Protein AF-A0A6H9YFM6-F1 (afdb_monomer)

Foldseek 3Di:
DVVLVVDDCSVVLVVLCVVLLVVLVVCVPDPPDDRQWFAQCVQCVRRNPCRNVSQVSCVVVVQWPQDPVRTIGGPPRVVPDQDPVSVVVVVVVVVVVCCVVPVCPPPPPPPDDDDDDDDDDDDDDDDDDDDDDDDDDDDDDDDDDDDDDDDDDDDDDDDPDDDDDDDDDDDDDDDDDDDDDDDDDDDDDDDDDDDDDDDDDPPVPPCDPVNVVVVVVVVVVLLVVLLVVLCVLPVVADSVQLVVLCPDPLNVVDDPQLSSQLQVVLSNDPPRPGSVCSSDPDCSSVVSVVVPPDPPPCPQADPPDPDPVQGQDLDPVRHGDHRCVSPPPPPPPD

Mean predicted aligned error: 19.97 Å

Sequence (334 aa):
MLALLDEEGGAVAIGLWTVCFTWAHRNTRKKGRTPGLLPKGLPRRMIGGEGQAAAELLVRVGLWEVAEDGGWQFHDFTDYLPSDKTRAARAEAGRKGAEARWGKKPPRGTDGNEPSQSQSASQPASQPGSHPSGHAGSHRGDGNEPSASHEDAGKPEAHDGSHAHGHWGPTPAPSPSPTPPSSPSPPPRSSSPQGAPAEAGGEGRQESSEGLARRHEAAQVIQMGLVAEIQNLRPEWSAASIRRALEHPDVTERPADLVRIAFVLVASDPETQHPGRLAADGPWWHLAARRQRPSPARPEWCGACESDSHRMVEVADGRVRRCPVCHPLEVRTA

Organism: NCBI:txid359158

Solvent-accessible surface area (backbone atoms only — not comparable to full-atom values): 22095 Å² total; per-residue (Å²): 115,74,75,40,67,80,40,93,60,20,67,58,26,51,53,51,50,55,56,50,49,58,51,25,66,66,47,43,76,42,90,96,46,67,67,33,56,39,62,61,67,47,43,37,72,76,67,37,89,58,17,56,62,28,49,53,49,34,33,74,74,60,52,28,40,81,33,96,88,64,23,36,25,45,54,70,43,70,78,75,47,79,48,73,68,56,48,51,52,52,50,49,52,50,50,53,57,45,43,71,71,64,61,73,63,74,74,92,78,75,91,76,78,79,84,81,75,84,77,86,74,91,79,81,90,85,88,87,84,80,86,80,81,88,84,89,81,85,93,82,91,80,89,82,84,83,91,73,90,78,87,85,78,94,72,88,81,80,85,84,84,84,88,80,89,80,83,86,76,91,80,82,86,85,80,87,81,86,83,82,83,85,82,83,84,83,81,87,83,83,88,78,85,88,83,86,82,87,88,76,84,79,78,75,74,74,75,47,72,67,57,56,51,52,53,52,52,51,51,50,55,53,51,54,52,48,50,55,56,50,31,72,68,33,76,89,53,52,69,65,52,46,48,55,30,56,69,31,66,80,36,60,81,44,59,69,70,44,48,53,46,20,47,53,48,47,54,69,36,85,85,54,88,55,59,59,59,66,58,52,98,52,70,41,56,61,51,16,51,62,68,65,47,71,73,70,75,73,61,80,53,89,86,82,67,93,56,85,88,56,48,59,40,69,41,98,84,75,46,74,36,73,40,56,84,91,49,61,74,79,75,76,78,126

pLDDT: mean 76.88, std 21.09, range [37.56, 98.25]

Structure (mmCIF, N/CA/C/O backbone):
data_AF-A0A6H9YFM6-F1
#
_entry.id   AF-A0A6H9YFM6-F1
#
loop_
_atom_site.group_PDB
_atom_site.id
_atom_site.type_symbol
_atom_site.label_atom_id
_atom_site.label_alt_id
_atom_site.label_comp_id
_atom_site.label_asym_id
_atom_site.label_entity_id
_atom_site.label_seq_id
_atom_site.pdbx_PDB_ins_code
_atom_site.Cartn_x
_atom_site.Cartn_y
_atom_site.Cartn_z
_atom_site.occupancy
_atom_site.B_iso_or_equiv
_atom_site.auth_seq_id
_atom_site.auth_comp_id
_atom_site.auth_asym_id
_atom_site.auth_atom_id
_atom_site.pdbx_PDB_model_num
ATOM 1 N N . MET A 1 1 ? -17.679 -8.389 11.218 1.00 71.44 1 MET A N 1
ATOM 2 C CA . MET A 1 1 ? -16.973 -8.209 9.925 1.00 71.44 1 MET A CA 1
ATOM 3 C C . MET A 1 1 ? -17.591 -9.035 8.801 1.00 71.44 1 MET A C 1
ATOM 5 O O . MET A 1 1 ? -17.795 -8.466 7.746 1.00 71.44 1 MET A O 1
ATOM 9 N N . LEU A 1 2 ? -17.933 -10.318 9.000 1.00 82.19 2 LEU A N 1
ATOM 10 C CA . LEU A 1 2 ? -18.580 -11.125 7.946 1.00 82.19 2 LEU A CA 1
ATOM 11 C C . LEU A 1 2 ? -19.926 -10.547 7.480 1.00 82.19 2 LEU A C 1
ATOM 13 O O . LEU A 1 2 ? -20.114 -10.406 6.284 1.00 82.19 2 LEU A O 1
ATOM 17 N N . ALA A 1 3 ? -20.761 -10.065 8.407 1.00 86.56 3 ALA A N 1
ATOM 18 C CA . ALA A 1 3 ? -22.020 -9.384 8.078 1.00 86.56 3 ALA A CA 1
ATOM 19 C C . ALA A 1 3 ? -21.857 -8.142 7.177 1.00 86.56 3 ALA A C 1
ATOM 21 O O . ALA A 1 3 ? -22.811 -7.710 6.552 1.00 86.56 3 ALA A O 1
ATOM 22 N N . LEU A 1 4 ? -20.653 -7.557 7.098 1.00 92.00 4 LEU A N 1
ATOM 23 C CA . LEU A 1 4 ? -20.397 -6.408 6.231 1.00 92.00 4 LEU A CA 1
ATOM 24 C C . LEU A 1 4 ? -20.284 -6.819 4.758 1.00 92.00 4 LEU A C 1
ATOM 26 O O . LEU A 1 4 ? -20.509 -5.984 3.899 1.00 92.00 4 LEU A O 1
ATOM 30 N N . LEU A 1 5 ? -19.918 -8.071 4.454 1.00 92.38 5 LEU A N 1
ATOM 31 C CA . LEU A 1 5 ? -19.797 -8.553 3.072 1.00 92.38 5 LEU A CA 1
ATOM 32 C C . LEU A 1 5 ? -21.155 -8.770 2.398 1.00 92.38 5 LEU A C 1
ATOM 34 O O . LEU A 1 5 ? -21.220 -8.720 1.174 1.00 92.38 5 LEU A O 1
ATOM 38 N N . ASP A 1 6 ? -22.205 -8.977 3.192 1.00 94.69 6 ASP A N 1
ATOM 39 C CA . ASP A 1 6 ? -23.569 -9.205 2.706 1.00 94.69 6 ASP A CA 1
ATOM 40 C C . ASP A 1 6 ? -24.318 -7.890 2.411 1.00 94.69 6 ASP A C 1
ATOM 42 O O . ASP A 1 6 ? -25.379 -7.898 1.791 1.00 94.69 6 ASP A O 1
ATOM 46 N N . GLU A 1 7 ? -23.766 -6.750 2.836 1.00 94.88 7 GLU A N 1
ATOM 47 C CA . GLU A 1 7 ? -24.349 -5.421 2.645 1.00 94.88 7 GLU A CA 1
ATOM 48 C C . GLU A 1 7 ? -23.939 -4.811 1.295 1.00 94.88 7 GLU A C 1
ATOM 50 O O . GLU A 1 7 ? -22.792 -4.927 0.844 1.00 94.88 7 GLU A O 1
ATOM 55 N N . GLU A 1 8 ? -24.856 -4.076 0.665 1.00 94.69 8 GLU A N 1
ATOM 56 C CA . GLU A 1 8 ? -24.549 -3.298 -0.536 1.00 94.69 8 GLU A CA 1
ATOM 57 C C . GLU A 1 8 ? -23.481 -2.236 -0.212 1.00 94.69 8 GLU A C 1
ATOM 59 O O . GLU A 1 8 ? -23.629 -1.425 0.703 1.00 94.69 8 GLU A O 1
ATOM 64 N N . GLY A 1 9 ? -22.355 -2.264 -0.933 1.00 95.62 9 GLY A N 1
ATOM 65 C CA . GLY A 1 9 ? -21.192 -1.416 -0.633 1.00 95.62 9 GLY A CA 1
ATOM 66 C C . GLY A 1 9 ? -20.254 -1.966 0.454 1.00 95.62 9 GLY A C 1
ATOM 67 O O . GLY A 1 9 ? -19.270 -1.312 0.808 1.00 95.62 9 GLY A O 1
ATOM 68 N N . GLY A 1 10 ? -20.484 -3.187 0.940 1.00 96.81 10 GLY A N 1
ATOM 69 C CA . GLY A 1 10 ? -19.668 -3.859 1.951 1.00 96.81 10 GLY A CA 1
ATOM 70 C C . GLY A 1 10 ? -18.172 -3.915 1.642 1.00 96.81 10 GLY A C 1
ATOM 71 O O . GLY A 1 10 ? -17.335 -3.564 2.476 1.00 96.81 10 GLY A O 1
ATOM 72 N N . ALA A 1 11 ? -17.815 -4.280 0.408 1.00 96.31 11 ALA A N 1
ATOM 73 C CA . ALA A 1 11 ? -16.421 -4.324 -0.038 1.00 96.31 11 ALA A CA 1
ATOM 74 C C . ALA A 1 11 ? -15.738 -2.943 0.025 1.00 96.31 11 ALA A C 1
ATOM 76 O O . ALA A 1 11 ? -14.581 -2.834 0.441 1.00 96.31 11 ALA A O 1
ATOM 77 N N . VAL A 1 12 ? -16.469 -1.882 -0.329 1.00 97.19 12 VAL A N 1
ATOM 78 C CA . VAL A 1 12 ? -15.990 -0.494 -0.259 1.00 97.19 12 VAL A CA 1
ATOM 79 C C . VAL A 1 12 ? -15.799 -0.071 1.199 1.00 97.19 12 VAL A C 1
ATOM 81 O O . VAL A 1 12 ? -14.765 0.505 1.541 1.00 97.19 12 VAL A O 1
ATOM 84 N N . ALA A 1 13 ? -16.739 -0.421 2.081 1.00 97.88 13 ALA A N 1
ATOM 85 C CA . ALA A 1 13 ? -16.639 -0.167 3.517 1.00 97.88 13 ALA A CA 1
ATOM 86 C C . ALA A 1 13 ? -15.456 -0.899 4.170 1.00 97.88 13 ALA A C 1
ATOM 88 O O . ALA A 1 13 ? -14.746 -0.301 4.977 1.00 97.88 13 ALA A O 1
ATOM 89 N N . ILE A 1 14 ? -15.173 -2.147 3.781 1.00 97.81 14 ILE A N 1
ATOM 90 C CA . ILE A 1 14 ? -13.972 -2.874 4.229 1.00 97.81 14 ILE A CA 1
ATOM 91 C C . ILE A 1 14 ? -12.707 -2.147 3.771 1.00 97.81 14 ILE A C 1
ATOM 93 O O . ILE A 1 14 ? -11.814 -1.902 4.583 1.00 97.81 14 ILE A O 1
ATOM 97 N N . GLY A 1 15 ? -12.645 -1.752 2.495 1.00 97.06 15 GLY A N 1
ATOM 98 C CA . GLY A 1 15 ? -11.523 -0.984 1.957 1.00 97.06 15 GLY A CA 1
ATOM 99 C C . GLY A 1 15 ? -11.289 0.312 2.736 1.00 97.06 15 GLY A C 1
ATOM 100 O O . GLY A 1 15 ? -10.165 0.577 3.171 1.00 97.06 15 GLY A O 1
ATOM 101 N N . LEU A 1 16 ? -12.359 1.076 2.987 1.00 98.12 16 LEU A N 1
ATOM 102 C CA . LEU A 1 16 ? -12.333 2.288 3.805 1.00 98.12 16 LEU A CA 1
ATOM 103 C C . LEU A 1 16 ? -11.833 2.005 5.226 1.00 98.12 16 LEU A C 1
ATOM 105 O O . LEU A 1 16 ? -10.952 2.715 5.719 1.00 98.12 16 LEU A O 1
ATOM 109 N N . TRP A 1 17 ? -12.372 0.973 5.878 1.00 97.88 17 TRP A N 1
ATOM 110 C CA . TRP A 1 17 ? -11.983 0.579 7.229 1.00 97.88 17 TRP A CA 1
ATOM 111 C C . TRP A 1 17 ? -10.480 0.300 7.294 1.00 97.88 17 TRP A C 1
ATOM 113 O O . TRP A 1 17 ? -9.788 0.874 8.135 1.00 97.88 17 TRP A O 1
ATOM 123 N N . THR A 1 18 ? -9.940 -0.487 6.357 1.00 97.38 18 THR A N 1
ATOM 124 C CA . THR A 1 18 ? -8.512 -0.836 6.318 1.00 97.38 18 THR A CA 1
ATOM 125 C C . THR A 1 18 ? -7.627 0.400 6.156 1.00 97.38 18 THR A C 1
ATOM 127 O O . THR A 1 18 ? -6.676 0.594 6.922 1.00 97.38 18 THR A O 1
ATOM 130 N N . VAL A 1 19 ? -7.932 1.279 5.196 1.00 97.56 19 VAL A N 1
ATOM 131 C CA . VAL A 1 19 ? -7.094 2.466 4.953 1.00 97.56 19 VAL A CA 1
ATOM 132 C C . VAL A 1 19 ? -7.197 3.484 6.092 1.00 97.56 19 VAL A C 1
ATOM 134 O O . VAL A 1 19 ? -6.181 4.043 6.510 1.00 97.56 19 VAL A O 1
ATOM 137 N N . CYS A 1 20 ? -8.379 3.680 6.677 1.00 97.38 20 CYS A N 1
ATOM 138 C CA . CYS A 1 20 ? -8.550 4.560 7.833 1.00 97.38 20 CYS A CA 1
ATOM 139 C C . CYS A 1 20 ? -7.923 3.982 9.106 1.00 97.38 20 CYS A C 1
ATOM 141 O O . CYS A 1 20 ? -7.393 4.748 9.908 1.00 97.38 20 CYS A O 1
ATOM 143 N N . PHE A 1 21 ? -7.896 2.657 9.274 1.00 96.31 21 PHE A N 1
ATOM 144 C CA . PHE A 1 21 ? -7.258 2.009 10.422 1.00 96.31 21 PHE A CA 1
ATOM 145 C C . PHE A 1 21 ? -5.746 2.251 10.413 1.00 96.31 21 PHE A C 1
ATOM 147 O O . PHE A 1 21 ? -5.164 2.673 11.416 1.00 96.31 21 PHE A O 1
ATOM 154 N N . THR A 1 22 ? -5.102 2.091 9.250 1.00 95.12 22 THR A N 1
ATOM 155 C CA . THR A 1 22 ? -3.672 2.416 9.099 1.00 95.12 22 THR A CA 1
ATOM 156 C C . THR A 1 22 ? -3.389 3.901 9.347 1.00 95.12 22 THR A C 1
ATOM 158 O O . THR A 1 22 ? -2.402 4.246 10.008 1.00 95.12 22 THR A O 1
ATOM 161 N N . TRP A 1 23 ? -4.276 4.793 8.887 1.00 95.56 23 TRP A N 1
ATOM 162 C CA . TRP A 1 23 ? -4.181 6.225 9.166 1.00 95.56 23 TRP A CA 1
ATOM 163 C C . TRP A 1 23 ? -4.309 6.520 10.665 1.00 95.56 23 TRP A C 1
ATOM 165 O O . TRP A 1 23 ? -3.474 7.250 11.210 1.00 95.56 23 TRP A O 1
ATOM 175 N N . ALA A 1 24 ? -5.300 5.937 11.345 1.00 95.12 24 ALA A N 1
ATOM 176 C CA . ALA A 1 24 ? -5.526 6.111 12.776 1.00 95.12 24 ALA A CA 1
ATOM 177 C C . ALA A 1 24 ? -4.301 5.648 13.565 1.00 95.12 24 ALA A C 1
ATOM 179 O O . ALA A 1 24 ? -3.730 6.431 14.322 1.00 95.12 24 ALA A O 1
ATOM 180 N N . HIS A 1 25 ? -3.806 4.437 13.298 1.00 92.69 25 HIS A N 1
ATOM 181 C CA . HIS A 1 25 ? -2.631 3.876 13.964 1.00 92.69 25 HIS A CA 1
ATOM 182 C C . HIS A 1 25 ? -1.360 4.724 13.764 1.00 92.69 25 HIS A C 1
ATOM 184 O O . HIS A 1 25 ? -0.522 4.840 14.660 1.00 92.69 25 HIS A O 1
ATOM 190 N N . ARG A 1 26 ? -1.203 5.375 12.604 1.00 91.50 26 ARG A N 1
ATOM 191 C CA . ARG A 1 26 ? -0.102 6.325 12.376 1.00 91.50 26 ARG A CA 1
ATOM 192 C C . ARG A 1 26 ? -0.267 7.614 13.188 1.00 91.50 26 ARG A C 1
ATOM 194 O O . ARG A 1 26 ? 0.734 8.200 13.604 1.00 91.50 26 ARG A O 1
ATOM 201 N N . ASN A 1 27 ? -1.497 8.082 13.389 1.00 91.44 27 AS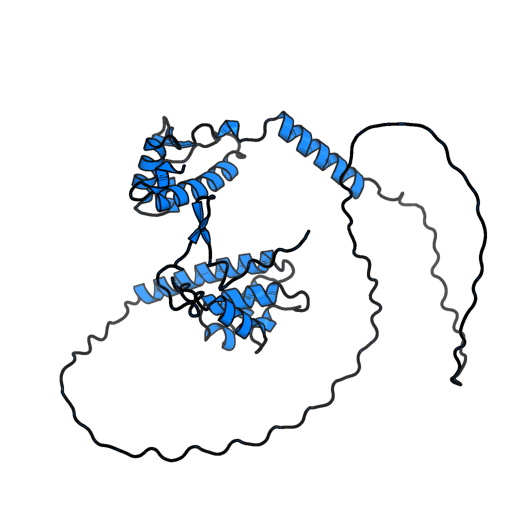N A N 1
ATOM 202 C CA . ASN A 1 27 ? -1.779 9.352 14.060 1.00 91.44 27 ASN A CA 1
ATOM 203 C C . ASN A 1 27 ? -1.950 9.231 15.579 1.00 91.44 27 ASN A C 1
ATOM 205 O O . ASN A 1 27 ? -1.725 10.226 16.264 1.00 91.44 27 ASN A O 1
ATOM 209 N N . THR A 1 28 ? -2.223 8.041 16.121 1.00 87.00 28 THR A N 1
ATOM 210 C CA . THR A 1 28 ? -2.322 7.798 17.575 1.00 87.00 28 THR A CA 1
ATOM 211 C C . THR A 1 28 ? -1.021 8.069 18.328 1.00 87.00 28 THR A C 1
ATOM 213 O O . THR A 1 28 ? -1.032 8.314 19.528 1.00 87.00 28 THR A O 1
ATOM 216 N N . ARG A 1 29 ? 0.119 8.077 17.627 1.00 81.00 29 ARG A N 1
ATOM 217 C CA . ARG A 1 29 ? 1.431 8.419 18.200 1.00 81.00 29 ARG A CA 1
ATOM 218 C C . ARG A 1 29 ? 1.668 9.925 18.341 1.00 81.00 29 ARG A C 1
ATOM 220 O O . ARG A 1 29 ? 2.662 10.323 18.943 1.00 81.00 29 ARG A O 1
ATOM 227 N N . LYS A 1 30 ? 0.817 10.774 17.756 1.00 86.94 30 LYS A N 1
ATOM 228 C CA . LYS A 1 30 ? 0.983 12.233 17.810 1.00 86.94 30 LYS A CA 1
ATOM 229 C C . LYS A 1 30 ? 0.404 12.777 19.114 1.00 86.94 30 LYS A C 1
ATOM 231 O O . LYS A 1 30 ? -0.722 12.457 19.480 1.00 86.94 30 LYS A O 1
ATOM 236 N N . LYS A 1 31 ? 1.167 13.639 19.794 1.00 86.12 31 LYS A N 1
ATOM 237 C CA . LYS A 1 31 ? 0.741 14.287 21.043 1.00 86.12 31 LYS A CA 1
ATOM 238 C C . LYS A 1 31 ? -0.561 15.072 20.822 1.00 86.12 31 LYS A C 1
ATOM 240 O O . LYS A 1 31 ? -0.661 15.825 19.856 1.00 86.12 31 LYS A O 1
ATOM 245 N N . GLY A 1 32 ? -1.533 14.895 21.720 1.00 86.81 32 GLY A N 1
ATOM 246 C CA . GLY A 1 32 ? -2.810 15.621 21.699 1.00 86.81 32 GLY A CA 1
ATOM 247 C C . GLY A 1 32 ? -3.849 15.099 20.700 1.00 86.81 32 GLY A C 1
ATOM 248 O O . GLY A 1 32 ? -4.783 15.824 20.376 1.00 86.81 32 GLY A O 1
ATOM 249 N N . ARG A 1 33 ? -3.693 13.876 20.174 1.00 89.81 33 ARG A N 1
ATOM 250 C CA . ARG A 1 33 ? -4.709 13.225 19.333 1.00 89.81 33 ARG A CA 1
ATOM 251 C C . ARG A 1 33 ? -5.366 12.074 20.084 1.00 89.81 33 ARG A C 1
ATOM 253 O O . ARG A 1 33 ? -4.666 11.240 20.651 1.00 89.81 33 ARG A O 1
ATOM 260 N N . THR A 1 34 ? -6.692 12.020 20.034 1.00 92.69 34 THR A N 1
ATOM 261 C CA . THR A 1 34 ? -7.474 10.899 20.560 1.00 92.69 34 THR A CA 1
ATOM 262 C C . THR A 1 34 ? -7.246 9.662 19.685 1.00 92.69 34 THR A C 1
ATOM 264 O O . THR A 1 34 ? -7.399 9.747 18.461 1.00 92.69 34 THR A O 1
ATOM 267 N N . PRO A 1 35 ? -6.830 8.520 20.258 1.00 94.00 35 PRO A N 1
ATOM 268 C CA . PRO A 1 35 ? -6.661 7.281 19.510 1.00 94.00 35 PRO A CA 1
ATOM 269 C C . PRO A 1 35 ? -7.938 6.850 18.787 1.00 94.00 35 PRO A C 1
ATOM 271 O O . PRO A 1 35 ? -9.007 6.849 19.380 1.00 94.00 35 PRO A O 1
ATOM 274 N N . GLY A 1 36 ? -7.825 6.469 17.513 1.00 94.88 36 GLY A N 1
ATOM 275 C CA . GLY A 1 36 ? -8.965 5.996 16.719 1.00 94.88 36 GLY A CA 1
ATOM 276 C C . GLY A 1 36 ? -9.895 7.090 16.176 1.00 94.88 36 GLY A C 1
ATOM 277 O O . GLY A 1 36 ? -10.757 6.761 15.365 1.00 94.88 36 GLY A O 1
ATOM 278 N N . LEU A 1 37 ? -9.691 8.363 16.540 1.00 96.69 37 LEU A N 1
ATOM 279 C CA . LEU A 1 37 ? -10.514 9.476 16.060 1.00 96.69 37 LEU A CA 1
ATOM 280 C C . LEU A 1 37 ? -10.127 9.883 14.634 1.00 96.69 37 LEU A C 1
ATOM 282 O O . LEU A 1 37 ? -8.959 10.160 14.332 1.00 96.69 37 LEU A O 1
ATOM 286 N N . LEU A 1 38 ? -11.124 9.970 13.763 1.00 97.06 38 LEU A N 1
ATOM 287 C CA . LEU A 1 38 ? -11.025 10.321 12.356 1.00 97.06 38 LEU A CA 1
ATOM 288 C C . LEU A 1 38 ? -11.772 11.636 12.086 1.00 97.06 38 LEU A C 1
ATOM 290 O O . LEU A 1 38 ? -12.941 11.773 12.446 1.00 97.06 38 LEU A O 1
ATOM 294 N N . PRO A 1 39 ? -11.155 12.593 11.371 1.00 96.75 39 PRO A N 1
ATOM 295 C CA . PRO A 1 39 ? -11.852 13.796 10.934 1.00 96.75 39 PRO A CA 1
ATOM 296 C C . PRO A 1 39 ? -13.048 13.473 10.029 1.00 96.75 39 PRO A C 1
ATOM 298 O O . PRO A 1 39 ? -12.948 12.607 9.158 1.00 96.75 39 PRO A O 1
ATOM 301 N N . LYS A 1 40 ? -14.126 14.258 10.142 1.00 97.56 40 LYS A N 1
ATOM 302 C CA . LYS A 1 40 ? -15.369 14.109 9.360 1.00 97.56 40 LYS A CA 1
ATOM 303 C C . LYS A 1 40 ? -15.155 13.897 7.857 1.00 97.56 40 LYS A C 1
ATOM 305 O O . LYS A 1 40 ? -15.764 13.018 7.261 1.00 97.56 40 LYS A O 1
ATOM 310 N N . GLY A 1 41 ? -14.269 14.684 7.242 1.00 96.56 41 GLY A N 1
ATOM 311 C CA . GLY A 1 41 ? -14.000 14.627 5.799 1.00 96.56 41 GLY A CA 1
ATOM 312 C C . GLY A 1 41 ? -13.025 13.530 5.354 1.00 96.56 41 GLY A C 1
ATOM 313 O O . GLY A 1 41 ? -12.769 13.401 4.156 1.00 96.56 41 GLY A O 1
ATOM 314 N N . LEU A 1 42 ? -12.445 12.762 6.285 1.00 97.44 42 LEU A N 1
ATOM 315 C CA . LEU A 1 42 ? -11.419 11.774 5.954 1.00 97.44 42 LEU A CA 1
ATOM 316 C C . LEU A 1 42 ? -11.949 10.654 5.043 1.00 97.44 42 LEU A C 1
ATOM 318 O O . LEU A 1 42 ? -11.283 10.404 4.039 1.00 97.44 42 LEU A O 1
ATOM 322 N N . PRO A 1 43 ? -13.121 10.030 5.285 1.00 97.94 43 PRO A N 1
ATOM 323 C CA . PRO A 1 43 ? -13.611 8.952 4.424 1.00 97.94 43 PRO A CA 1
ATOM 324 C C . PRO A 1 43 ? -13.740 9.354 2.954 1.00 97.94 43 PRO A C 1
ATOM 326 O O . PRO A 1 43 ? -13.241 8.659 2.068 1.00 97.94 43 PRO A O 1
ATOM 329 N N . ARG A 1 44 ? -14.298 10.544 2.698 1.00 97.38 44 ARG A N 1
ATOM 330 C CA . ARG A 1 44 ? -14.411 11.106 1.346 1.00 97.38 44 ARG A CA 1
ATOM 331 C C . ARG A 1 44 ? -13.050 11.322 0.684 1.00 97.38 44 ARG A C 1
ATOM 333 O O . ARG A 1 44 ? -12.910 11.138 -0.519 1.00 97.38 44 ARG A O 1
ATOM 340 N N . ARG A 1 45 ? -12.031 11.707 1.457 1.00 97.50 45 ARG A N 1
ATOM 341 C CA . ARG A 1 45 ? -10.668 11.887 0.937 1.00 97.50 45 ARG A CA 1
ATOM 342 C C . ARG A 1 45 ? -10.002 10.561 0.567 1.00 97.50 45 ARG A C 1
ATOM 344 O O . ARG A 1 45 ? -9.159 10.553 -0.321 1.00 97.50 45 ARG A O 1
ATOM 351 N N . MET A 1 46 ? -10.331 9.475 1.265 1.00 96.50 46 MET A N 1
ATOM 352 C CA . MET A 1 46 ? -9.674 8.181 1.063 1.00 96.50 46 MET A CA 1
ATOM 353 C C . MET A 1 46 ? -10.229 7.425 -0.144 1.00 96.50 46 MET A C 1
ATOM 355 O O . MET A 1 46 ? -9.447 6.842 -0.886 1.00 96.50 46 MET A O 1
ATOM 359 N N . ILE A 1 47 ? -11.552 7.436 -0.336 1.00 96.06 47 ILE A N 1
ATOM 360 C CA . ILE A 1 47 ? -12.211 6.619 -1.373 1.00 96.06 47 ILE A CA 1
ATOM 361 C C . ILE A 1 47 ? -13.209 7.398 -2.246 1.00 96.06 47 ILE A C 1
ATOM 363 O O . ILE A 1 47 ? -13.953 6.811 -3.021 1.00 96.06 47 ILE A O 1
ATOM 367 N N . GLY A 1 48 ? -13.231 8.730 -2.159 1.00 95.38 48 GLY A N 1
ATOM 368 C CA . GLY A 1 48 ? -14.067 9.573 -3.016 1.00 95.38 48 GLY A CA 1
ATOM 369 C C . GLY A 1 48 ? -15.515 9.707 -2.537 1.00 95.38 48 GLY A C 1
ATOM 370 O O . GLY A 1 48 ? -15.792 9.726 -1.339 1.00 95.38 48 GLY A O 1
ATOM 371 N N . GLY A 1 49 ? -16.446 9.876 -3.482 1.00 94.25 49 GLY A N 1
ATOM 372 C CA . GLY A 1 49 ? -17.848 10.222 -3.201 1.00 94.25 49 GLY A CA 1
ATOM 373 C C . GLY A 1 49 ? -18.589 9.216 -2.314 1.00 94.25 49 GLY A C 1
ATOM 374 O O . GLY A 1 49 ? -19.420 9.621 -1.507 1.00 94.25 49 GLY A O 1
ATOM 375 N N . GLU A 1 50 ? -18.223 7.938 -2.394 1.00 95.88 50 GLU A N 1
ATOM 376 C CA . GLU A 1 50 ? -18.835 6.846 -1.624 1.00 95.88 50 GLU A CA 1
ATOM 377 C C . GLU A 1 50 ? -18.366 6.791 -0.163 1.00 95.88 50 GLU A C 1
ATOM 379 O O . GLU A 1 50 ? -18.961 6.100 0.661 1.00 95.88 50 GLU A O 1
ATOM 384 N N . GLY A 1 51 ? -17.323 7.552 0.193 1.00 97.25 51 GLY A N 1
ATOM 385 C CA . GLY A 1 51 ? -16.709 7.493 1.519 1.00 97.25 51 GLY A CA 1
ATOM 386 C C . GLY A 1 51 ? -17.668 7.780 2.669 1.00 97.25 51 GLY A C 1
ATOM 387 O O . GLY A 1 51 ? -17.529 7.190 3.736 1.00 97.25 51 GLY A O 1
ATOM 388 N N . GLN A 1 52 ? -18.649 8.656 2.454 1.00 97.19 52 GLN A N 1
ATOM 389 C CA . GLN A 1 52 ? -19.643 8.988 3.474 1.00 97.19 52 GLN A CA 1
ATOM 390 C C . GLN A 1 52 ? -20.601 7.816 3.732 1.00 97.19 52 GLN A C 1
ATOM 392 O O . GLN A 1 52 ? -20.754 7.402 4.876 1.00 97.19 52 GLN A O 1
ATOM 397 N N . ALA A 1 53 ? -21.184 7.243 2.675 1.00 97.62 53 ALA A N 1
ATOM 398 C CA . ALA A 1 53 ? -22.098 6.107 2.789 1.00 97.62 53 ALA A CA 1
ATOM 399 C C . ALA A 1 53 ? -21.398 4.875 3.389 1.00 97.62 53 ALA A C 1
ATOM 401 O O . ALA A 1 53 ? -21.946 4.199 4.256 1.00 97.62 53 ALA A O 1
ATOM 402 N N . ALA A 1 54 ? -20.146 4.631 2.993 1.00 98.12 54 ALA A N 1
ATOM 403 C CA . ALA A 1 54 ? -19.324 3.571 3.565 1.00 98.12 54 ALA A CA 1
ATOM 404 C C . ALA A 1 54 ? -19.044 3.788 5.066 1.00 98.12 54 ALA A C 1
ATOM 406 O O . ALA A 1 54 ? -19.094 2.834 5.838 1.00 98.12 54 ALA A O 1
ATOM 407 N N . ALA A 1 55 ? -18.782 5.026 5.503 1.00 98.25 55 ALA A N 1
ATOM 408 C CA . ALA A 1 55 ? -18.594 5.346 6.920 1.00 98.25 55 ALA A CA 1
ATOM 409 C C . ALA A 1 55 ? -19.877 5.129 7.739 1.00 98.25 55 ALA A C 1
ATOM 411 O O . ALA A 1 55 ? -19.831 4.548 8.821 1.00 98.25 55 ALA A O 1
ATOM 412 N N . GLU A 1 56 ? -21.028 5.535 7.203 1.00 98.00 56 GLU A N 1
ATOM 413 C CA . GLU A 1 56 ? -22.337 5.303 7.827 1.00 98.00 56 GLU A CA 1
ATOM 414 C C . GLU A 1 56 ? -22.656 3.808 7.935 1.00 98.00 56 GLU A C 1
ATOM 416 O O . GLU A 1 56 ? -23.175 3.364 8.960 1.00 98.00 56 GLU A O 1
ATOM 421 N N . LEU A 1 57 ? -22.288 3.014 6.924 1.00 98.00 57 LEU A N 1
ATOM 422 C CA . LEU A 1 57 ? -22.399 1.558 6.981 1.00 98.00 57 LEU A CA 1
ATOM 423 C C . LEU A 1 57 ? -21.511 0.970 8.088 1.00 98.00 57 LEU A C 1
ATOM 425 O O . LEU A 1 57 ? -21.981 0.135 8.857 1.00 98.00 57 LEU A O 1
ATOM 429 N N . LEU A 1 58 ? -20.264 1.439 8.229 1.00 98.19 58 LEU A N 1
ATOM 430 C CA . LEU A 1 58 ? -19.359 1.013 9.308 1.00 98.19 58 LEU A CA 1
ATOM 431 C C . LEU A 1 58 ? -19.902 1.347 10.703 1.00 98.19 58 LEU A C 1
ATOM 433 O O . LEU A 1 58 ? -19.723 0.547 11.623 1.00 98.19 58 LEU A O 1
ATOM 437 N N . VAL A 1 59 ? -20.584 2.487 10.860 1.00 98.06 59 VAL A N 1
ATOM 438 C CA . VAL A 1 59 ? -21.283 2.829 12.108 1.00 98.06 59 VAL A CA 1
ATOM 439 C C . VAL A 1 59 ? -22.459 1.891 12.353 1.00 98.06 59 VAL A C 1
ATOM 441 O O . VAL A 1 59 ? -22.607 1.351 13.446 1.00 98.06 59 VAL A O 1
ATOM 444 N N . ARG A 1 60 ? -23.270 1.636 11.324 1.00 97.50 60 ARG A N 1
ATOM 445 C CA . ARG A 1 60 ? -24.436 0.748 11.413 1.00 97.50 60 ARG A CA 1
ATOM 446 C C . ARG A 1 60 ? -24.063 -0.666 11.860 1.00 97.50 60 ARG A C 1
ATOM 448 O O . ARG A 1 60 ? -24.785 -1.249 12.660 1.00 97.50 60 ARG A O 1
ATOM 455 N N . VAL A 1 61 ? -22.942 -1.203 11.373 1.00 96.75 61 VAL A N 1
ATOM 456 C CA . VAL A 1 61 ? -22.454 -2.541 11.758 1.00 96.75 61 VAL A CA 1
ATOM 457 C C . VAL A 1 61 ? -21.624 -2.552 13.052 1.00 96.75 61 VAL A C 1
ATOM 459 O O . VAL A 1 61 ? -21.039 -3.582 13.385 1.00 96.75 61 VAL A O 1
ATOM 462 N N . GLY A 1 62 ? -21.530 -1.422 13.761 1.00 96.56 62 GLY A N 1
ATOM 463 C CA . GLY A 1 62 ? -20.831 -1.311 15.046 1.00 96.56 62 GLY A CA 1
ATOM 464 C C . GLY A 1 62 ? -19.305 -1.383 14.956 1.00 96.56 62 GLY A C 1
ATOM 465 O O . GLY A 1 62 ? -18.645 -1.689 15.941 1.00 96.56 62 GLY A O 1
ATOM 466 N N . LEU A 1 63 ? -18.718 -1.141 13.779 1.00 96.81 63 LEU A N 1
ATOM 467 C CA . LEU A 1 63 ? -17.260 -1.049 13.647 1.00 96.81 63 LEU A CA 1
ATOM 468 C C . LEU A 1 63 ? -16.755 0.353 13.980 1.00 96.81 63 LEU A C 1
ATOM 470 O O . LEU A 1 63 ? -15.651 0.494 14.512 1.00 96.81 63 LEU A O 1
ATOM 474 N N . TRP A 1 64 ? -17.541 1.375 13.641 1.00 98.06 64 TRP A N 1
ATOM 475 C CA . TRP A 1 64 ? -17.282 2.776 13.960 1.00 98.06 64 TRP A CA 1
ATOM 476 C C . TRP A 1 64 ? -18.397 3.356 14.832 1.00 98.06 64 TRP A C 1
ATOM 478 O O . TRP A 1 64 ? -19.497 2.824 14.915 1.00 98.06 64 TRP A O 1
ATOM 488 N N . GLU A 1 65 ? -18.112 4.504 15.426 1.00 98.06 65 GLU A N 1
ATOM 489 C CA . GLU A 1 65 ? -19.046 5.350 16.153 1.00 98.06 65 GLU A CA 1
ATOM 490 C C . GLU A 1 65 ? -18.990 6.769 15.584 1.00 98.06 65 GLU A C 1
ATOM 492 O O . GLU A 1 65 ? -17.983 7.191 15.000 1.00 98.06 65 GLU A O 1
ATOM 497 N N . VAL A 1 66 ? -20.075 7.520 15.756 1.00 98.00 66 VAL A N 1
ATOM 498 C CA . VAL A 1 66 ? -20.084 8.954 15.452 1.00 98.00 66 VAL A CA 1
ATOM 499 C C . VAL A 1 66 ? -19.434 9.683 16.621 1.00 98.00 66 VAL A C 1
ATOM 501 O O . VAL A 1 66 ? -19.896 9.573 17.754 1.00 98.00 66 VAL A O 1
ATOM 504 N N . ALA A 1 67 ? -18.361 10.421 16.349 1.00 97.06 67 ALA A N 1
ATOM 505 C CA . ALA A 1 67 ? -17.669 11.188 17.377 1.00 97.06 67 ALA A CA 1
ATOM 506 C C . ALA A 1 67 ? -18.436 12.474 17.733 1.00 97.06 67 ALA A C 1
ATOM 508 O O . ALA A 1 67 ? -19.200 13.002 16.922 1.00 97.06 67 ALA A O 1
ATOM 509 N N . GLU A 1 68 ? -18.187 13.020 18.926 1.00 94.31 68 GLU A N 1
ATOM 510 C CA . GLU A 1 68 ? -18.847 14.240 19.425 1.00 94.31 68 GLU A CA 1
ATOM 511 C C . GLU A 1 68 ? -18.656 15.458 18.503 1.00 94.31 68 GLU A C 1
ATOM 513 O O . GLU A 1 68 ? -19.536 16.310 18.392 1.00 94.31 68 GLU A O 1
ATOM 518 N N . ASP A 1 69 ? -17.527 15.531 17.794 1.00 91.75 69 ASP A N 1
ATOM 519 C CA . ASP A 1 69 ? -17.198 16.602 16.845 1.00 91.75 69 ASP A CA 1
ATOM 520 C C . ASP A 1 69 ? -17.809 16.394 15.443 1.00 91.75 69 ASP A C 1
ATOM 522 O O . ASP A 1 69 ? -17.523 17.144 14.502 1.00 91.75 69 ASP A O 1
ATOM 526 N N . GLY A 1 70 ? -18.648 15.366 15.281 1.00 93.19 70 GLY A N 1
ATOM 527 C CA . GLY A 1 70 ? -19.206 14.946 13.999 1.00 93.19 70 GLY A CA 1
ATOM 528 C C . GLY A 1 70 ? -18.195 14.244 13.088 1.00 93.19 70 GLY A C 1
ATOM 529 O O . GLY A 1 70 ? -18.451 14.116 11.886 1.00 93.19 70 GLY A O 1
ATOM 530 N N . GLY A 1 71 ? -17.037 13.850 13.625 1.00 96.31 71 GLY A N 1
ATOM 531 C CA . GLY A 1 71 ? -16.102 12.919 13.012 1.00 96.31 71 GLY A CA 1
ATOM 532 C C . GLY A 1 71 ? -16.523 11.462 13.194 1.00 96.31 71 GLY A C 1
ATOM 533 O O . GLY A 1 71 ? -17.685 11.145 13.452 1.00 96.31 71 GLY A O 1
ATOM 534 N N . TRP A 1 72 ? -15.550 10.567 13.062 1.00 98.19 72 TRP A N 1
ATOM 535 C CA . TRP A 1 72 ? -15.754 9.125 13.196 1.00 98.19 72 TRP A CA 1
ATOM 536 C C . TRP A 1 72 ? -14.751 8.555 14.185 1.00 98.19 72 TRP A C 1
ATOM 538 O O . TRP A 1 72 ? -13.611 9.006 14.231 1.00 98.19 72 TRP A O 1
ATOM 548 N N . GLN A 1 73 ? -15.139 7.547 14.947 1.00 97.56 73 GLN A N 1
ATOM 549 C CA . GLN A 1 73 ? -14.283 6.902 15.935 1.00 97.56 73 GLN A CA 1
ATOM 550 C C . GLN A 1 73 ? -14.310 5.393 15.703 1.00 97.56 73 GLN A C 1
ATOM 552 O O . GLN A 1 73 ? -15.367 4.821 15.474 1.00 97.56 73 GLN A O 1
ATOM 557 N N . PHE A 1 74 ? -13.157 4.728 15.739 1.00 97.75 74 PHE A N 1
ATOM 558 C CA . PHE A 1 74 ? -13.133 3.263 15.747 1.00 97.75 74 PHE A CA 1
ATOM 559 C C . PHE A 1 74 ? -13.643 2.733 17.091 1.00 97.75 74 PHE A C 1
ATOM 561 O O . PHE A 1 74 ? -13.128 3.151 18.134 1.00 97.75 74 PHE A O 1
ATOM 568 N N . HIS A 1 75 ? -14.577 1.783 17.044 1.00 96.31 75 HIS A N 1
ATOM 569 C CA . HIS A 1 75 ? -15.019 1.040 18.221 1.00 96.31 75 HIS A CA 1
ATOM 570 C C . HIS A 1 75 ? -13.842 0.234 18.801 1.00 96.31 75 HIS A C 1
ATOM 572 O O . HIS A 1 75 ? -13.049 -0.336 18.043 1.00 96.31 75 HIS A O 1
ATOM 578 N N . ASP A 1 76 ? -13.682 0.259 20.126 1.00 93.69 76 ASP A N 1
ATOM 579 C CA . ASP A 1 76 ? -12.638 -0.445 20.894 1.00 93.69 76 ASP A CA 1
ATOM 580 C C . ASP A 1 76 ? -11.191 -0.237 20.414 1.00 93.69 76 ASP A C 1
ATOM 582 O O . ASP A 1 76 ? -10.307 -1.066 20.635 1.00 93.69 76 ASP A O 1
ATOM 586 N N . PHE A 1 77 ? -10.890 0.879 19.744 1.00 94.19 77 PHE A N 1
ATOM 587 C CA . PHE A 1 77 ? -9.568 1.076 19.136 1.00 94.19 77 PHE A CA 1
ATOM 588 C C . PHE A 1 77 ? -8.417 0.975 20.148 1.00 94.19 77 PHE A C 1
ATOM 590 O O . PHE A 1 77 ? -7.327 0.499 19.822 1.00 94.19 77 PHE A O 1
ATOM 597 N N . THR A 1 78 ? -8.643 1.449 21.373 1.00 91.50 78 THR A N 1
ATOM 598 C CA . THR A 1 78 ? -7.654 1.443 22.455 1.00 91.50 78 THR A CA 1
ATOM 599 C C . THR A 1 78 ? -7.305 0.047 22.939 1.00 91.50 78 THR A C 1
ATOM 601 O O . THR A 1 78 ? -6.172 -0.162 23.370 1.00 91.50 78 THR A O 1
ATOM 604 N N . ASP A 1 79 ? -8.218 -0.907 22.804 1.00 91.12 79 ASP A N 1
ATOM 605 C CA . ASP A 1 79 ? -8.063 -2.258 23.344 1.00 91.12 79 ASP A CA 1
ATOM 606 C C . ASP A 1 79 ? -7.053 -3.065 22.523 1.00 91.12 79 ASP A C 1
ATOM 608 O O . ASP A 1 79 ? -6.351 -3.935 23.037 1.00 91.12 79 ASP A O 1
ATOM 612 N N . TYR A 1 80 ? -6.898 -2.701 21.248 1.00 85.50 80 TYR A N 1
ATOM 613 C CA . TYR A 1 80 ? -5.904 -3.273 20.344 1.00 85.50 80 TYR A CA 1
ATOM 614 C C . TYR A 1 80 ? -4.543 -2.567 20.404 1.00 85.50 80 TYR A C 1
ATOM 616 O O . TYR A 1 80 ? -3.572 -3.037 19.796 1.00 85.50 80 TYR A O 1
ATOM 624 N N . LEU A 1 81 ? -4.428 -1.435 21.108 1.00 89.06 81 LEU A N 1
ATOM 625 C CA . LEU A 1 81 ? -3.148 -0.749 21.240 1.00 89.06 81 LEU A CA 1
ATOM 626 C C . LEU A 1 81 ? -2.256 -1.456 22.269 1.00 89.06 81 LEU A C 1
ATOM 628 O O . LEU A 1 81 ? -2.720 -1.868 23.330 1.00 89.06 81 LEU A O 1
ATOM 632 N N . PRO A 1 82 ? -0.937 -1.569 22.010 1.00 87.75 82 PRO A N 1
ATOM 633 C CA . PRO A 1 82 ? -0.019 -2.107 22.999 1.00 87.75 82 PRO A CA 1
ATOM 634 C C . PRO A 1 82 ? -0.102 -1.313 24.304 1.00 87.75 82 PRO A C 1
ATOM 636 O O . PRO A 1 82 ? 0.184 -0.112 24.319 1.00 87.75 82 PRO A O 1
ATOM 639 N N . SER A 1 83 ? -0.424 -2.008 25.395 1.00 89.31 83 SER A N 1
ATOM 640 C CA . SER A 1 83 ? -0.403 -1.434 26.741 1.00 89.31 83 SER A CA 1
ATOM 641 C C . SER A 1 83 ? 0.965 -0.820 27.065 1.00 89.31 83 SER A C 1
ATOM 643 O O . SER A 1 83 ? 1.991 -1.188 26.476 1.00 89.31 83 SER A O 1
ATOM 645 N N . ASP A 1 84 ? 1.019 0.081 28.046 1.00 87.81 84 ASP A N 1
ATOM 646 C CA . ASP A 1 84 ? 2.287 0.628 28.549 1.00 87.81 84 ASP A CA 1
ATOM 647 C C . ASP A 1 84 ? 3.273 -0.461 28.960 1.00 87.81 84 ASP A C 1
ATOM 649 O O . ASP A 1 84 ? 4.458 -0.376 28.642 1.00 87.81 84 ASP A O 1
ATOM 653 N N . LYS A 1 85 ? 2.769 -1.545 29.556 1.00 91.12 85 LYS A N 1
ATOM 654 C CA . LYS A 1 85 ? 3.572 -2.715 29.916 1.00 91.12 85 LYS A CA 1
ATOM 655 C C . LYS A 1 85 ? 4.205 -3.364 28.683 1.00 91.12 85 LYS A C 1
ATOM 657 O O . LYS A 1 85 ? 5.405 -3.628 28.669 1.00 91.12 85 LYS A O 1
ATOM 662 N N . THR A 1 86 ? 3.427 -3.578 27.620 1.00 89.50 86 THR A N 1
ATOM 663 C CA . THR A 1 86 ? 3.930 -4.144 26.357 1.00 89.50 86 THR A CA 1
ATOM 664 C C . THR A 1 86 ? 4.931 -3.207 25.680 1.00 89.50 86 THR A C 1
ATOM 666 O O . THR A 1 86 ? 5.928 -3.663 25.115 1.00 89.50 86 THR A O 1
ATOM 669 N N . ARG A 1 87 ? 4.696 -1.890 25.739 1.00 87.75 87 ARG A N 1
ATOM 670 C CA . ARG A 1 87 ? 5.617 -0.877 25.204 1.00 87.75 87 ARG A CA 1
ATOM 671 C C . ARG A 1 87 ? 6.938 -0.854 25.970 1.00 87.75 87 ARG A C 1
ATOM 673 O O . ARG A 1 87 ? 7.987 -0.889 25.331 1.00 87.75 87 ARG A O 1
ATOM 680 N N . ALA A 1 88 ? 6.893 -0.868 27.301 1.00 91.75 88 ALA A N 1
ATOM 681 C CA . ALA A 1 88 ? 8.075 -0.912 28.159 1.00 91.75 88 ALA A CA 1
ATOM 682 C C . ALA A 1 88 ? 8.904 -2.182 27.916 1.00 91.75 88 ALA A C 1
ATOM 684 O O . ALA A 1 88 ? 10.110 -2.088 27.705 1.00 91.75 88 ALA A O 1
ATOM 685 N N . ALA A 1 89 ? 8.25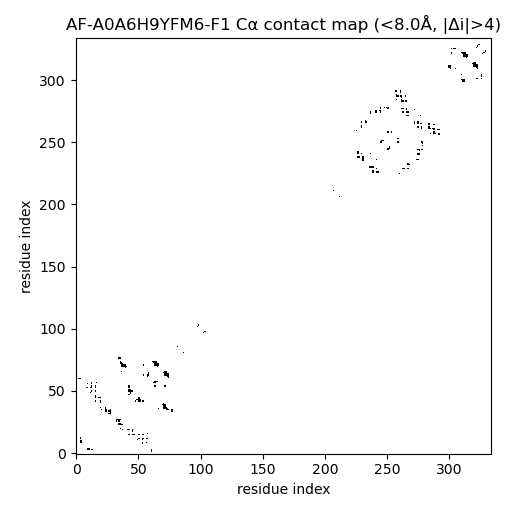4 -3.348 27.827 1.00 93.44 89 ALA A N 1
ATOM 686 C CA . ALA A 1 89 ? 8.930 -4.612 27.538 1.00 93.44 89 ALA A CA 1
ATOM 687 C C . ALA A 1 89 ? 9.627 -4.604 26.164 1.00 93.44 89 ALA A C 1
ATOM 689 O O . ALA A 1 89 ? 10.783 -5.013 26.048 1.00 93.44 89 ALA A O 1
ATOM 690 N N . ARG A 1 90 ? 8.965 -4.084 25.117 1.00 91.69 90 ARG A N 1
ATOM 691 C CA . ARG A 1 90 ? 9.582 -3.937 23.784 1.00 91.69 90 ARG A CA 1
ATOM 692 C C . ARG A 1 90 ? 10.744 -2.945 23.789 1.00 91.69 90 ARG A C 1
ATOM 694 O O . ARG A 1 90 ?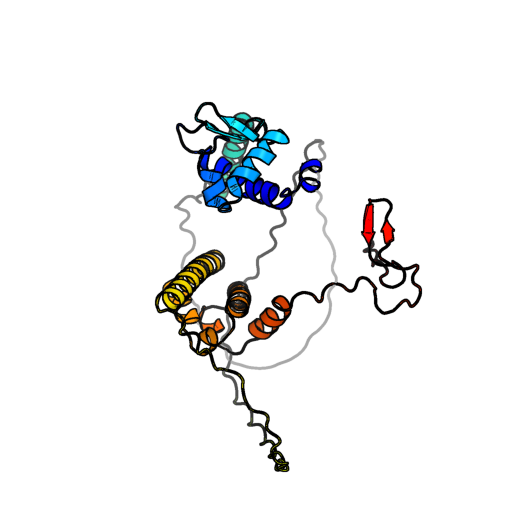 11.751 -3.199 23.134 1.00 91.69 90 ARG A O 1
ATOM 701 N N . ALA A 1 91 ? 10.621 -1.839 24.521 1.00 93.44 91 ALA A N 1
ATOM 702 C CA . ALA A 1 91 ? 11.693 -0.858 24.659 1.00 93.44 91 ALA A CA 1
ATOM 703 C C . ALA A 1 91 ? 12.908 -1.445 25.395 1.00 93.44 91 ALA A C 1
ATOM 705 O O . ALA A 1 91 ? 14.040 -1.252 24.955 1.00 93.44 91 ALA A O 1
ATOM 706 N N . GLU A 1 92 ? 12.689 -2.213 26.464 1.00 94.88 92 GLU A N 1
ATOM 707 C CA . GLU A 1 92 ? 13.759 -2.892 27.197 1.00 94.88 92 GLU A CA 1
ATOM 708 C C . GLU A 1 92 ? 14.448 -3.959 26.340 1.00 94.88 92 GLU A C 1
ATOM 710 O O . GLU A 1 92 ? 15.677 -3.989 26.280 1.00 94.88 92 GLU A O 1
ATOM 715 N N . ALA A 1 93 ? 13.678 -4.791 25.632 1.00 93.50 93 ALA A N 1
ATOM 716 C CA . ALA A 1 93 ? 14.224 -5.778 24.702 1.00 93.50 93 ALA A CA 1
ATOM 717 C C . ALA A 1 93 ? 15.045 -5.107 23.587 1.00 93.50 93 ALA A C 1
ATOM 719 O O . ALA A 1 93 ? 16.148 -5.555 23.272 1.00 93.50 93 ALA A O 1
ATOM 720 N N . GLY A 1 94 ? 14.552 -3.987 23.044 1.00 93.25 94 GLY A N 1
ATOM 721 C CA . GLY A 1 94 ? 15.277 -3.170 22.071 1.00 93.25 94 GLY A CA 1
ATOM 722 C C . GLY A 1 94 ? 16.585 -2.607 22.630 1.00 93.25 94 GLY A C 1
ATOM 723 O O . GLY A 1 94 ? 17.622 -2.716 21.977 1.00 93.25 94 GLY A O 1
ATOM 724 N N . ARG A 1 95 ? 16.565 -2.076 23.861 1.00 95.19 95 ARG A N 1
ATOM 725 C CA . ARG A 1 95 ? 17.759 -1.571 24.557 1.00 95.19 95 ARG A CA 1
ATOM 726 C C . ARG A 1 95 ? 18.788 -2.676 24.781 1.00 95.19 95 ARG A C 1
ATOM 728 O O . ARG A 1 95 ? 19.941 -2.487 24.413 1.00 95.19 95 ARG A O 1
ATOM 735 N N . LYS A 1 96 ? 18.372 -3.837 25.298 1.00 94.75 96 LYS A N 1
ATOM 736 C CA . LYS A 1 96 ? 19.255 -5.000 25.504 1.00 94.75 96 LYS A CA 1
ATOM 737 C C . LYS A 1 96 ? 19.865 -5.487 24.189 1.00 94.75 96 LYS A C 1
ATOM 739 O O . LYS A 1 96 ? 21.064 -5.730 24.115 1.00 94.75 96 LYS A O 1
ATOM 744 N N . GLY A 1 97 ? 19.062 -5.578 23.127 1.00 93.50 97 GLY A N 1
ATOM 745 C CA . GLY A 1 97 ? 19.545 -5.972 21.802 1.00 93.50 97 GLY A CA 1
ATOM 746 C C . GLY A 1 97 ? 20.482 -4.943 21.159 1.00 93.50 97 GLY A C 1
ATOM 747 O O . GLY A 1 97 ? 21.348 -5.313 20.367 1.00 93.50 97 GLY A O 1
ATOM 748 N N . ALA A 1 98 ? 20.324 -3.655 21.468 1.00 93.06 98 ALA A N 1
ATOM 749 C CA . ALA A 1 98 ? 21.255 -2.615 21.045 1.00 93.06 98 ALA A CA 1
ATOM 750 C C . ALA A 1 98 ? 22.561 -2.679 21.851 1.00 93.06 98 ALA A C 1
ATOM 752 O O . ALA A 1 98 ? 23.635 -2.664 21.265 1.00 93.06 98 ALA A O 1
ATOM 753 N N . GLU A 1 99 ? 22.487 -2.823 23.171 1.00 92.12 99 GLU A N 1
ATOM 754 C CA . GLU A 1 99 ? 23.657 -2.951 24.043 1.00 92.12 99 GLU A CA 1
ATOM 755 C C . GLU A 1 99 ? 24.506 -4.181 23.695 1.00 92.12 99 GLU A C 1
ATOM 757 O O . GLU A 1 99 ? 25.725 -4.079 23.599 1.00 92.12 99 GLU A O 1
ATOM 762 N N . ALA A 1 100 ? 23.880 -5.318 23.382 1.00 90.69 100 ALA A N 1
ATOM 763 C CA . ALA A 1 100 ? 24.597 -6.509 22.929 1.00 90.69 100 ALA A CA 1
ATOM 764 C C . ALA A 1 100 ? 25.365 -6.287 21.610 1.00 90.69 100 ALA A C 1
ATOM 766 O O . ALA A 1 100 ? 26.464 -6.815 21.448 1.00 90.69 100 ALA A O 1
ATOM 767 N N . ARG A 1 101 ? 24.800 -5.500 20.681 1.00 88.94 101 ARG A N 1
ATOM 768 C CA . ARG A 1 101 ? 25.388 -5.229 19.355 1.00 88.94 101 ARG A CA 1
ATOM 769 C C . ARG A 1 101 ? 26.423 -4.108 19.364 1.00 88.94 101 ARG A C 1
ATOM 771 O O . ARG A 1 101 ? 27.421 -4.193 18.661 1.00 88.94 101 ARG A O 1
ATOM 778 N N . TRP A 1 102 ? 26.184 -3.062 20.149 1.00 89.94 102 TRP A N 1
ATOM 779 C CA . TRP A 1 102 ? 26.952 -1.815 20.098 1.00 89.94 102 TRP A CA 1
ATOM 780 C C . TRP A 1 102 ? 27.774 -1.549 21.366 1.00 89.94 102 TRP A C 1
ATOM 782 O O . TRP A 1 102 ? 28.689 -0.729 21.335 1.00 89.94 102 TRP A O 1
ATOM 792 N N . GLY A 1 103 ? 27.463 -2.215 22.482 1.00 81.44 103 GLY A N 1
ATOM 793 C CA . GLY A 1 103 ? 28.085 -1.981 23.790 1.00 81.44 103 GLY A CA 1
ATOM 794 C C . GLY A 1 103 ? 29.460 -2.625 23.956 1.00 81.44 103 GLY A C 1
ATOM 795 O O . GLY A 1 103 ? 30.284 -2.120 24.714 1.00 81.44 103 GLY A O 1
ATOM 796 N N . LYS A 1 104 ? 29.772 -3.684 23.198 1.00 75.69 104 LYS A N 1
ATOM 797 C CA . LYS A 1 104 ? 31.124 -4.257 23.149 1.00 75.69 104 LYS A CA 1
ATOM 798 C 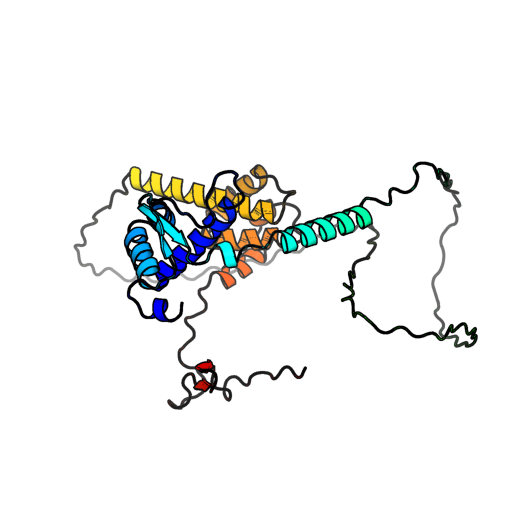C . LYS A 1 104 ? 31.984 -3.491 22.148 1.00 75.69 104 LYS A C 1
ATOM 800 O O . LYS A 1 104 ? 32.382 -4.025 21.118 1.00 75.69 104 LYS A O 1
ATOM 805 N N . LYS A 1 105 ? 32.280 -2.224 22.442 1.00 67.88 105 LYS A N 1
ATOM 806 C CA . LYS A 1 105 ? 33.434 -1.579 21.809 1.00 67.88 105 LYS A CA 1
ATOM 807 C C . LYS A 1 105 ? 34.664 -2.307 22.357 1.00 67.88 105 LYS A C 1
ATOM 809 O O . LYS A 1 105 ? 34.855 -2.261 23.574 1.00 67.88 105 LYS A O 1
ATOM 814 N N . PRO A 1 106 ? 35.462 -3.008 21.531 1.00 63.94 106 PRO A N 1
ATOM 815 C CA . PRO A 1 106 ? 36.730 -3.520 22.022 1.00 63.94 106 PRO A CA 1
ATOM 816 C C . PRO A 1 106 ? 37.510 -2.331 22.599 1.00 63.94 106 PRO A C 1
ATOM 818 O O . PRO A 1 106 ? 37.432 -1.228 22.035 1.00 63.94 106 PRO A O 1
ATOM 821 N N . PRO A 1 107 ? 38.181 -2.499 23.750 1.00 65.75 107 PRO A N 1
ATOM 822 C CA . PRO A 1 107 ? 38.968 -1.430 24.332 1.00 65.75 107 PRO A CA 1
ATOM 823 C C . PRO A 1 107 ? 39.928 -0.907 23.265 1.00 65.75 107 PRO A C 1
ATOM 825 O O . PRO A 1 107 ? 40.690 -1.652 22.650 1.00 65.75 107 PRO A O 1
ATOM 828 N N . ARG A 1 108 ? 39.821 0.394 22.997 1.00 60.16 108 ARG A N 1
ATOM 829 C CA . ARG A 1 108 ? 40.688 1.125 22.080 1.00 60.16 108 ARG A CA 1
ATOM 830 C C . ARG A 1 108 ? 42.068 1.184 22.737 1.00 60.16 108 ARG A C 1
ATOM 832 O O . ARG A 1 108 ? 42.325 2.094 23.515 1.00 60.16 108 ARG A O 1
ATOM 839 N N . GLY A 1 109 ? 42.879 0.154 22.526 1.00 62.22 109 GLY A N 1
ATOM 840 C CA . GLY A 1 109 ? 44.191 0.040 23.164 1.00 62.22 109 GLY A CA 1
ATOM 841 C C . GLY A 1 109 ? 44.813 -1.353 23.173 1.00 62.22 109 GLY A C 1
ATOM 842 O O . GLY A 1 109 ? 45.700 -1.598 23.980 1.00 62.22 109 GLY A O 1
ATOM 843 N N . THR A 1 110 ? 44.379 -2.277 22.313 1.00 54.88 110 THR A N 1
ATOM 844 C CA . THR A 1 110 ? 45.217 -3.434 21.964 1.00 54.88 110 THR A CA 1
ATOM 845 C C . THR A 1 110 ? 45.758 -3.205 20.560 1.00 54.88 110 THR A C 1
ATOM 847 O O . THR A 1 110 ? 45.328 -3.818 19.586 1.00 54.88 110 THR A O 1
ATOM 850 N N . ASP A 1 111 ? 46.665 -2.231 20.476 1.00 56.53 111 ASP A N 1
ATOM 851 C CA . ASP A 1 111 ? 47.595 -2.054 19.368 1.00 56.53 111 ASP A CA 1
ATOM 852 C C . ASP A 1 111 ? 48.507 -3.282 19.348 1.00 56.53 111 ASP A C 1
ATOM 854 O O . ASP A 1 111 ? 49.500 -3.368 20.065 1.00 56.53 111 ASP A O 1
ATOM 858 N N . GLY A 1 112 ? 48.090 -4.297 18.603 1.00 59.94 112 GLY A N 1
ATOM 859 C CA . GLY A 1 112 ? 48.766 -5.581 18.573 1.00 59.94 112 GLY A CA 1
ATOM 860 C C . GLY A 1 112 ? 48.529 -6.304 17.263 1.00 59.94 112 GLY A C 1
ATOM 861 O O . GLY A 1 112 ? 48.023 -7.419 17.286 1.00 59.94 112 GLY A O 1
ATOM 862 N N . ASN A 1 113 ? 48.862 -5.674 16.133 1.00 48.16 113 ASN A N 1
ATOM 863 C CA . ASN A 1 113 ? 49.676 -6.368 15.138 1.00 48.16 113 ASN A CA 1
ATOM 864 C C . ASN A 1 113 ? 50.365 -5.393 14.175 1.00 48.16 113 ASN A C 1
ATOM 866 O O . ASN A 1 113 ? 49.726 -4.577 13.508 1.00 48.16 113 ASN A O 1
ATOM 870 N N . GLU A 1 114 ? 51.682 -5.542 14.133 1.00 52.53 114 GLU A N 1
ATOM 871 C CA . GLU A 1 114 ? 52.628 -5.003 13.168 1.00 52.53 114 GLU A CA 1
ATOM 872 C C . GLU A 1 114 ? 52.231 -5.306 11.710 1.00 52.53 114 GLU A C 1
ATOM 874 O O . GLU A 1 114 ? 51.593 -6.325 11.423 1.00 52.53 114 GLU A O 1
ATOM 879 N N . PRO A 1 115 ? 52.660 -4.472 10.746 1.00 48.97 115 PRO A N 1
ATOM 880 C CA . PRO A 1 115 ? 52.612 -4.828 9.338 1.00 48.97 115 PRO A CA 1
ATOM 881 C C . PRO A 1 115 ? 53.591 -5.980 9.082 1.00 48.97 115 PRO A C 1
ATOM 883 O O . PRO A 1 115 ? 54.807 -5.791 9.069 1.00 48.97 115 PRO A O 1
ATOM 886 N N . SER A 1 116 ? 53.055 -7.184 8.874 1.00 51.03 116 SER A N 1
ATOM 887 C CA . SER A 1 116 ? 53.828 -8.338 8.416 1.00 51.03 116 SER A CA 1
ATOM 888 C C . SER A 1 116 ? 54.513 -7.983 7.093 1.00 51.03 116 SER A C 1
ATOM 890 O O . SER A 1 116 ? 53.863 -7.775 6.066 1.00 51.03 116 SER A O 1
ATOM 892 N N . GLN A 1 117 ? 55.837 -7.836 7.159 1.00 49.62 117 GLN A N 1
ATOM 893 C CA . GLN A 1 117 ? 56.700 -7.590 6.018 1.00 49.62 117 GLN A CA 1
ATOM 894 C C . GLN A 1 117 ? 56.546 -8.716 4.998 1.00 49.62 117 GLN A C 1
ATOM 896 O O . GLN A 1 117 ? 56.784 -9.890 5.278 1.00 49.62 117 GLN A O 1
ATOM 901 N N . SER A 1 118 ? 56.212 -8.310 3.782 1.00 45.34 118 SER A N 1
ATOM 902 C CA . SER A 1 118 ? 56.388 -9.061 2.551 1.00 45.34 118 SER A CA 1
ATOM 903 C C . SER A 1 118 ? 57.836 -9.552 2.424 1.00 45.34 118 SER A C 1
ATOM 905 O O . SER A 1 118 ? 58.716 -8.803 1.994 1.00 45.34 118 SER A O 1
ATOM 907 N N . GLN A 1 119 ? 58.092 -10.812 2.779 1.00 48.03 119 GLN A N 1
ATOM 908 C CA . GLN A 1 119 ? 59.288 -11.508 2.324 1.00 48.03 119 GLN A CA 1
ATOM 909 C C . GLN A 1 119 ? 59.087 -11.922 0.868 1.00 48.03 119 GLN A C 1
ATOM 911 O O . GLN A 1 119 ? 58.374 -12.870 0.543 1.00 48.03 119 GLN A O 1
ATOM 916 N N . SER A 1 120 ? 59.743 -11.167 -0.006 1.00 53.38 120 SER A N 1
ATOM 917 C CA . SER A 1 120 ? 60.130 -11.592 -1.341 1.00 53.38 120 SER A CA 1
ATOM 918 C C . SER A 1 120 ? 60.960 -12.873 -1.246 1.00 53.38 120 SER A C 1
ATOM 920 O O . SER A 1 120 ? 62.106 -12.837 -0.803 1.00 53.38 120 SER A O 1
ATOM 922 N N . ALA A 1 121 ? 60.407 -13.994 -1.696 1.00 45.81 121 ALA A N 1
ATOM 923 C CA . ALA A 1 121 ? 61.175 -15.190 -2.011 1.00 45.81 121 ALA A CA 1
ATOM 924 C C . ALA A 1 121 ? 60.776 -15.670 -3.406 1.00 45.81 121 ALA A C 1
ATOM 926 O O . ALA A 1 121 ? 59.760 -16.327 -3.618 1.00 45.81 121 ALA A O 1
ATOM 927 N N . SER A 1 122 ? 61.599 -15.278 -4.369 1.00 54.38 122 SER A N 1
ATOM 928 C CA . SER A 1 122 ? 61.668 -15.843 -5.705 1.00 54.38 122 SER A CA 1
ATOM 929 C C . SER A 1 122 ? 61.915 -17.349 -5.615 1.00 54.38 122 SER A C 1
ATOM 931 O O . SER A 1 122 ? 62.970 -17.738 -5.124 1.00 54.38 122 SER A O 1
ATOM 933 N N . GLN A 1 123 ? 61.033 -18.188 -6.162 1.00 51.62 123 GLN A N 1
ATOM 934 C CA . GLN A 1 123 ? 61.454 -19.461 -6.756 1.00 51.62 123 GLN A CA 1
ATOM 935 C C . GLN A 1 123 ? 60.609 -19.827 -7.987 1.00 51.62 123 GLN A C 1
ATOM 937 O O . GLN A 1 123 ? 59.428 -19.479 -8.046 1.00 51.62 123 GLN A O 1
ATOM 942 N N . PRO A 1 124 ? 61.231 -20.469 -8.998 1.00 53.38 124 PRO A N 1
ATOM 943 C CA . PRO A 1 124 ? 60.657 -20.665 -10.318 1.00 53.38 124 PRO A CA 1
ATOM 944 C C . PRO A 1 124 ? 59.910 -21.998 -10.455 1.00 53.38 124 PRO A C 1
ATOM 946 O O . PRO A 1 124 ? 60.016 -22.903 -9.633 1.00 53.38 124 PRO A O 1
ATOM 949 N N . ALA A 1 125 ? 59.175 -22.082 -11.562 1.00 51.31 125 ALA A N 1
ATOM 950 C CA . ALA A 1 125 ? 58.470 -23.239 -12.091 1.00 51.31 125 ALA A CA 1
ATOM 951 C C . ALA A 1 125 ? 59.213 -24.580 -11.941 1.00 51.31 125 ALA A C 1
ATOM 953 O O . ALA A 1 125 ? 60.399 -24.664 -12.261 1.00 51.31 125 ALA A O 1
ATOM 954 N N . SER A 1 126 ? 58.480 -25.655 -11.628 1.00 46.44 126 SER A N 1
ATOM 955 C CA . SER A 1 126 ? 58.206 -26.765 -12.562 1.00 46.44 126 SER A CA 1
ATOM 956 C C . SER A 1 126 ? 57.537 -27.965 -11.870 1.00 46.44 126 SER A C 1
ATOM 958 O O . SER A 1 126 ? 57.964 -28.398 -10.809 1.00 46.44 126 SER A O 1
ATOM 960 N N . GLN A 1 127 ? 56.601 -28.559 -12.613 1.00 47.06 127 GLN A N 1
ATOM 961 C CA . GLN A 1 127 ? 56.186 -29.971 -12.658 1.00 47.06 127 GLN A CA 1
ATOM 962 C C . GLN A 1 127 ? 54.863 -30.429 -12.003 1.00 47.06 127 GLN A C 1
ATOM 964 O O . GLN A 1 127 ? 54.515 -29.995 -10.907 1.00 47.06 127 GLN A O 1
ATOM 969 N N . PRO A 1 128 ? 54.127 -31.326 -12.705 1.00 58.50 128 PRO A N 1
ATOM 970 C CA . PRO A 1 128 ? 52.831 -31.856 -12.302 1.00 58.50 128 PRO A CA 1
ATOM 971 C C . PRO A 1 128 ? 52.936 -33.249 -11.660 1.00 58.50 128 PRO A C 1
ATOM 973 O O . PRO A 1 128 ? 53.846 -34.021 -11.957 1.00 58.50 128 PRO A O 1
ATOM 976 N N . GLY A 1 129 ? 51.899 -33.622 -10.911 1.00 43.53 129 GLY A N 1
ATOM 977 C CA . GLY A 1 129 ? 51.476 -35.017 -10.814 1.00 43.53 129 GLY A CA 1
ATOM 978 C C . GLY A 1 129 ? 51.235 -35.557 -9.407 1.00 43.53 129 GLY A C 1
ATOM 979 O O . GLY A 1 129 ? 52.044 -35.385 -8.503 1.00 43.53 129 GLY A O 1
ATOM 980 N N . SER A 1 130 ? 50.177 -36.369 -9.344 1.00 40.81 130 SER A N 1
ATOM 981 C CA . SER A 1 130 ? 49.982 -37.512 -8.440 1.00 40.81 130 SER A CA 1
ATOM 982 C C . SER A 1 130 ? 49.230 -37.256 -7.129 1.00 40.81 130 SER A C 1
ATOM 984 O O . SER A 1 130 ? 49.786 -36.840 -6.118 1.00 40.81 130 SER A O 1
ATOM 986 N N . HIS A 1 131 ? 47.951 -37.647 -7.146 1.00 49.25 131 HIS A N 1
ATOM 987 C CA . HIS A 1 131 ? 47.231 -38.157 -5.977 1.00 49.25 131 HIS A CA 1
ATOM 988 C C . HIS A 1 131 ? 48.010 -39.311 -5.321 1.00 49.25 131 HIS A C 1
ATOM 990 O O . HIS A 1 131 ? 48.646 -40.098 -6.029 1.00 49.25 131 HIS A O 1
ATOM 996 N N . PRO A 1 132 ? 47.880 -39.483 -3.996 1.00 54.31 132 PRO A N 1
ATOM 997 C CA . PRO A 1 132 ? 47.193 -40.694 -3.559 1.00 54.31 132 PRO A CA 1
ATOM 998 C C . PRO A 1 132 ? 46.268 -40.512 -2.349 1.00 54.31 132 PRO A C 1
ATOM 1000 O O . PRO A 1 132 ? 46.324 -39.557 -1.577 1.00 54.31 132 PRO A O 1
ATOM 1003 N N . SER A 1 133 ? 45.395 -41.506 -2.249 1.00 46.84 133 SER A N 1
ATOM 1004 C CA . SER A 1 133 ? 44.410 -41.792 -1.221 1.00 46.84 133 SER A CA 1
ATOM 1005 C C . SER A 1 133 ? 44.981 -41.998 0.184 1.00 46.84 133 SE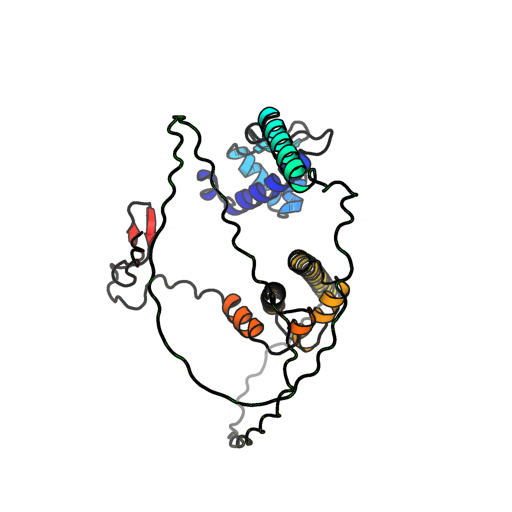R A C 1
ATOM 1007 O O . SER A 1 133 ? 46.033 -42.604 0.348 1.00 46.84 133 SER A O 1
ATOM 1009 N N . GLY A 1 134 ? 44.145 -41.666 1.173 1.00 40.50 134 GLY A N 1
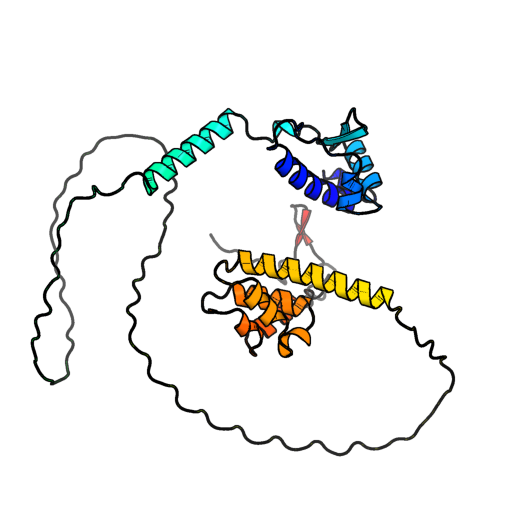ATOM 1010 C CA . GLY A 1 134 ? 43.897 -42.504 2.347 1.00 40.50 134 GLY A CA 1
ATOM 1011 C C . GLY A 1 134 ? 44.855 -42.356 3.525 1.00 40.50 134 GLY A C 1
ATOM 1012 O O . GLY A 1 134 ? 45.978 -42.827 3.471 1.00 40.50 134 GLY A O 1
ATOM 1013 N N . HIS A 1 135 ? 44.337 -41.865 4.653 1.00 43.16 135 HIS A N 1
ATOM 1014 C CA . HIS A 1 135 ? 44.673 -42.439 5.954 1.00 43.16 135 HIS A CA 1
ATOM 1015 C C . HIS A 1 135 ? 43.530 -42.254 6.954 1.00 43.16 135 HIS A C 1
ATOM 1017 O O . HIS A 1 135 ? 43.083 -41.148 7.245 1.00 43.16 135 HIS A O 1
ATOM 1023 N N . ALA A 1 136 ? 43.070 -43.397 7.454 1.00 45.28 136 ALA A N 1
ATOM 1024 C CA . ALA A 1 136 ? 42.299 -43.551 8.670 1.00 45.28 136 ALA A CA 1
ATOM 1025 C C . ALA A 1 136 ? 43.209 -43.402 9.906 1.00 45.28 136 ALA A C 1
ATOM 1027 O O . ALA A 1 136 ? 44.386 -43.758 9.858 1.00 45.28 136 ALA A O 1
ATOM 1028 N N . GLY A 1 137 ? 42.626 -42.942 11.014 1.00 38.25 137 GLY A N 1
ATOM 1029 C CA . GLY A 1 137 ? 43.224 -42.869 12.353 1.00 38.25 137 GLY A CA 1
ATOM 1030 C C . GLY A 1 137 ? 42.482 -41.799 13.163 1.00 38.25 137 GLY A C 1
ATOM 1031 O O . GLY A 1 137 ? 42.609 -40.626 12.854 1.00 38.25 137 GLY A O 1
ATOM 1032 N N . SER A 1 138 ? 41.496 -42.109 14.006 1.00 40.88 138 SER A N 1
ATOM 1033 C CA . SER A 1 138 ? 41.530 -42.871 15.262 1.00 40.88 138 SER A CA 1
ATOM 1034 C C . SER A 1 138 ? 42.154 -42.107 16.444 1.00 40.88 138 SER A C 1
ATOM 1036 O O . SER A 1 138 ? 43.335 -41.783 16.433 1.00 40.88 138 SER A O 1
ATOM 1038 N N . HIS A 1 139 ? 41.323 -41.966 17.487 1.00 38.56 139 HIS A N 1
ATOM 1039 C CA . HIS A 1 139 ? 41.628 -41.868 18.921 1.00 38.56 139 HIS A CA 1
ATOM 1040 C C . HIS A 1 139 ? 41.996 -40.531 19.604 1.00 38.56 139 HIS A C 1
ATOM 1042 O O . HIS A 1 139 ? 43.110 -40.036 19.482 1.00 38.56 139 HIS A O 1
ATOM 1048 N N . ARG A 1 140 ? 41.075 -40.137 20.512 1.00 42.12 140 ARG A N 1
ATOM 1049 C CA . ARG A 1 140 ? 41.196 -39.676 21.927 1.00 42.12 140 ARG A CA 1
ATOM 1050 C C . ARG A 1 140 ? 40.311 -38.432 22.117 1.00 42.12 140 ARG A C 1
ATOM 1052 O O . ARG A 1 140 ? 40.540 -37.428 21.470 1.00 42.12 140 ARG A O 1
ATOM 1059 N N . GLY A 1 141 ? 39.216 -38.442 22.872 1.00 43.22 141 GLY A N 1
ATOM 1060 C CA . GLY A 1 141 ? 38.944 -39.194 24.090 1.00 43.22 141 GLY A CA 1
ATOM 1061 C C . GLY A 1 141 ? 39.515 -38.427 25.271 1.00 43.22 141 GLY A C 1
ATOM 1062 O O . GLY A 1 141 ? 40.556 -38.830 25.762 1.00 43.22 141 GLY A O 1
ATOM 1063 N N . ASP A 1 142 ? 38.839 -37.353 25.678 1.00 40.06 142 ASP A N 1
ATOM 1064 C CA . ASP A 1 142 ? 38.953 -36.772 27.014 1.00 40.06 142 ASP A CA 1
ATOM 1065 C C . ASP A 1 142 ? 37.574 -36.253 27.421 1.00 40.06 142 ASP A C 1
ATOM 1067 O O . ASP A 1 142 ? 36.993 -35.364 26.796 1.00 40.06 142 ASP A O 1
ATOM 1071 N N . GLY A 1 143 ? 37.019 -36.923 28.428 1.00 47.72 143 GLY A N 1
ATOM 1072 C CA . GLY A 1 143 ? 35.755 -36.579 29.044 1.00 47.72 143 GLY A CA 1
ATOM 1073 C C . GLY A 1 143 ? 35.915 -35.382 29.969 1.00 47.72 143 GLY A C 1
ATOM 1074 O O . GLY A 1 143 ? 36.883 -35.280 30.718 1.00 47.72 143 GLY A O 1
ATOM 1075 N N . ASN A 1 144 ? 34.920 -34.505 29.939 1.00 43.16 144 ASN A N 1
ATOM 1076 C CA . ASN A 1 144 ? 34.635 -33.597 31.036 1.00 43.16 144 ASN A CA 1
ATOM 1077 C C . ASN A 1 144 ? 33.143 -33.242 30.999 1.00 43.16 144 ASN A C 1
ATOM 1079 O O . ASN A 1 144 ? 32.747 -32.207 30.468 1.00 43.16 144 ASN A O 1
ATOM 1083 N N . GLU A 1 145 ? 32.312 -34.144 31.521 1.00 39.16 145 GLU A N 1
ATOM 1084 C CA . GLU A 1 145 ? 30.942 -33.820 31.915 1.00 39.16 145 GLU A CA 1
ATOM 1085 C C . GLU A 1 145 ? 30.950 -33.252 33.339 1.00 39.16 145 GLU A C 1
ATOM 1087 O O . GLU A 1 145 ? 31.411 -33.925 34.263 1.00 39.16 145 GLU A O 1
ATOM 1092 N N . PRO A 1 146 ? 30.346 -32.079 33.569 1.00 53.03 146 PRO A N 1
ATOM 1093 C CA . PRO A 1 146 ? 29.656 -31.812 34.811 1.00 53.03 146 PRO A CA 1
ATOM 1094 C C . PRO A 1 146 ? 28.160 -32.065 34.611 1.00 53.03 146 PRO A C 1
ATOM 1096 O O . PRO A 1 146 ? 27.447 -31.326 33.934 1.00 53.03 146 PRO A O 1
ATOM 1099 N N . SER A 1 147 ? 27.697 -33.130 35.254 1.00 47.59 147 SER A N 1
ATOM 1100 C CA . SER A 1 147 ? 26.292 -33.399 35.516 1.00 47.59 147 SER A CA 1
ATOM 1101 C C . SER A 1 147 ? 25.765 -32.399 36.550 1.00 47.59 147 SER A C 1
ATOM 1103 O O . SER A 1 147 ? 26.160 -32.472 37.712 1.00 47.59 147 SER A O 1
ATOM 1105 N N . ALA A 1 148 ? 24.867 -31.496 36.149 1.00 38.97 148 ALA A N 1
ATOM 1106 C CA . ALA A 1 148 ? 23.869 -30.883 37.031 1.00 38.97 148 ALA A CA 1
ATOM 1107 C C . ALA A 1 148 ? 22.788 -30.156 36.211 1.00 38.97 148 ALA A C 1
ATOM 1109 O O . ALA A 1 148 ? 23.010 -29.083 35.659 1.00 38.97 148 ALA A O 1
ATOM 1110 N N . SER A 1 149 ? 21.624 -30.796 36.144 1.00 47.66 149 SER A N 1
ATOM 1111 C CA . SER A 1 149 ? 20.287 -30.228 36.335 1.00 47.66 149 SER A CA 1
ATOM 1112 C C . SER A 1 149 ? 20.144 -28.706 36.211 1.00 47.66 149 SER A C 1
ATOM 1114 O O . SER A 1 149 ? 20.581 -27.985 37.098 1.00 47.66 149 SER A O 1
ATOM 1116 N N . HIS A 1 150 ? 19.401 -28.236 35.210 1.00 39.16 150 HIS A N 1
ATOM 1117 C CA . HIS A 1 150 ? 18.304 -27.295 35.440 1.00 39.16 150 HIS A CA 1
ATOM 1118 C C . HIS A 1 150 ? 17.356 -27.295 34.241 1.00 39.16 150 HIS A C 1
ATOM 1120 O O . HIS A 1 150 ? 17.750 -27.142 33.088 1.00 39.16 150 HIS A O 1
ATOM 1126 N N . GLU A 1 151 ? 16.093 -27.517 34.572 1.00 46.81 151 GLU A N 1
ATOM 1127 C CA . GLU A 1 151 ? 14.929 -27.252 33.751 1.00 46.81 151 GLU A CA 1
ATOM 1128 C C . GLU A 1 151 ? 14.898 -25.770 33.333 1.00 46.81 151 GLU A C 1
ATOM 1130 O O . GLU A 1 151 ? 15.460 -24.914 34.018 1.00 46.81 151 GLU A O 1
ATOM 1135 N N . ASP A 1 152 ? 14.154 -25.502 32.257 1.00 45.66 152 ASP A N 1
ATOM 1136 C CA . ASP A 1 152 ? 13.494 -24.232 31.923 1.00 45.66 152 ASP A CA 1
ATOM 1137 C C . ASP A 1 152 ? 13.994 -23.459 30.675 1.00 45.66 152 ASP A C 1
ATOM 1139 O O . ASP A 1 152 ? 15.175 -23.196 30.450 1.00 45.66 152 ASP A O 1
ATOM 1143 N N . ALA A 1 153 ? 12.990 -23.057 29.892 1.00 43.28 153 ALA A N 1
ATOM 1144 C CA . ALA A 1 153 ? 12.962 -22.113 28.779 1.00 43.28 153 ALA A CA 1
ATOM 1145 C C . ALA A 1 153 ? 13.737 -22.453 27.488 1.00 43.28 153 ALA A C 1
ATOM 1147 O O . ALA A 1 153 ? 14.842 -21.971 27.228 1.00 43.28 153 ALA A O 1
ATOM 1148 N N . GLY A 1 154 ? 13.038 -23.138 26.575 1.00 44.28 154 GLY A N 1
ATOM 1149 C CA . GLY A 1 154 ? 13.363 -23.147 25.150 1.00 44.28 154 GLY A CA 1
ATOM 1150 C C . GLY A 1 154 ? 13.451 -21.725 24.581 1.00 44.28 154 GLY A C 1
ATOM 1151 O O . GLY A 1 154 ? 12.454 -21.008 24.476 1.00 44.28 154 GLY A O 1
ATOM 1152 N N . LYS A 1 155 ? 14.662 -21.319 24.197 1.00 46.38 155 LYS A N 1
ATOM 1153 C CA . LYS A 1 155 ? 14.911 -20.138 23.365 1.00 46.38 155 LYS A CA 1
ATOM 1154 C C . LYS A 1 155 ? 14.958 -20.581 21.900 1.00 46.38 155 LYS A C 1
ATOM 1156 O O . LYS A 1 155 ? 15.656 -21.548 21.608 1.00 46.38 155 LYS A O 1
ATOM 1161 N N . PRO A 1 156 ? 14.279 -19.890 20.970 1.00 49.81 156 PRO A N 1
ATOM 1162 C CA . PRO A 1 156 ? 14.475 -20.143 19.552 1.00 49.81 156 PRO A CA 1
ATOM 1163 C C . PRO A 1 156 ? 15.846 -19.592 19.135 1.00 49.81 156 PRO A C 1
ATOM 1165 O O . PRO A 1 156 ? 16.061 -18.377 19.120 1.00 49.81 156 PRO A O 1
ATOM 1168 N N . GLU A 1 157 ? 16.783 -20.487 18.830 1.00 43.28 157 GLU A N 1
ATOM 1169 C CA . GLU A 1 157 ? 18.034 -20.155 18.152 1.00 43.28 157 GLU A CA 1
ATOM 1170 C C . GLU A 1 157 ? 17.726 -19.698 16.722 1.00 43.28 157 GLU A C 1
ATOM 1172 O O . GLU A 1 157 ? 17.190 -20.444 15.903 1.00 43.28 157 GLU A O 1
ATOM 1177 N N . ALA A 1 158 ? 18.052 -18.443 16.418 1.00 40.09 158 ALA A N 1
ATOM 1178 C CA . ALA A 1 158 ? 18.087 -17.955 15.050 1.00 40.09 158 ALA A CA 1
ATOM 1179 C C . ALA A 1 158 ? 19.426 -18.375 14.428 1.00 40.09 158 ALA A C 1
ATOM 1181 O O . ALA A 1 158 ? 20.474 -17.825 14.763 1.00 40.09 158 ALA A O 1
ATOM 1182 N N . HIS A 1 159 ? 19.377 -19.364 13.538 1.00 39.31 159 HIS A N 1
ATOM 1183 C CA . HIS A 1 159 ? 20.502 -19.781 12.708 1.00 39.31 159 HIS A CA 1
ATOM 1184 C C . HIS A 1 159 ? 20.722 -18.727 11.606 1.00 39.31 159 HIS A C 1
ATOM 1186 O O . HIS A 1 159 ? 20.046 -18.742 10.579 1.00 39.31 159 HIS A O 1
ATOM 1192 N N . ASP A 1 160 ? 21.639 -17.785 11.828 1.00 42.06 160 ASP A N 1
ATOM 1193 C CA . ASP A 1 160 ? 22.138 -16.885 10.782 1.00 42.06 160 ASP A CA 1
ATOM 1194 C C . ASP A 1 160 ? 23.325 -17.562 10.088 1.00 42.06 160 ASP A C 1
ATOM 1196 O O . ASP A 1 160 ? 24.466 -17.528 10.549 1.00 42.06 160 ASP A O 1
ATOM 1200 N N . GLY A 1 161 ? 23.024 -18.301 9.024 1.00 48.53 161 GLY A N 1
ATOM 1201 C CA . GLY A 1 161 ? 24.035 -18.829 8.124 1.00 48.53 161 GLY A CA 1
ATOM 1202 C C . GLY A 1 161 ? 24.322 -17.806 7.040 1.00 48.53 161 GLY A C 1
ATOM 1203 O O . GLY A 1 161 ? 23.493 -17.658 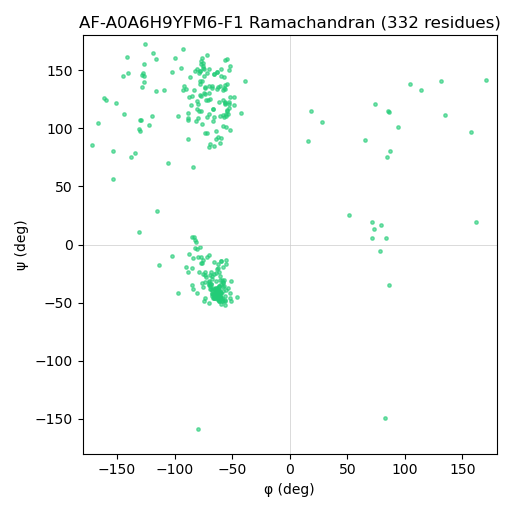6.150 1.00 48.53 161 GLY A O 1
ATOM 1204 N N . SER A 1 162 ? 25.485 -17.145 7.082 1.00 43.22 162 SER A N 1
ATOM 1205 C CA . SER A 1 162 ? 26.105 -16.484 5.920 1.00 43.22 162 SER A CA 1
ATOM 1206 C C . SER A 1 162 ? 27.519 -15.977 6.231 1.00 43.22 162 SER A C 1
ATOM 1208 O O . SER A 1 162 ? 27.729 -14.807 6.533 1.00 43.22 162 SER A O 1
ATOM 1210 N N . HIS A 1 163 ? 28.521 -16.845 6.079 1.00 38.41 163 HIS A N 1
ATOM 1211 C CA . HIS A 1 163 ? 29.906 -16.419 5.865 1.00 38.41 163 HIS A CA 1
ATOM 1212 C C . HIS A 1 163 ? 30.483 -17.176 4.667 1.00 38.41 163 HIS A C 1
ATOM 1214 O O . HIS A 1 163 ? 30.908 -18.321 4.786 1.00 38.41 163 HIS A O 1
ATOM 1220 N N . ALA A 1 164 ? 30.501 -16.524 3.505 1.00 38.78 164 ALA A N 1
ATOM 1221 C CA . ALA A 1 164 ? 31.315 -16.926 2.365 1.00 38.78 164 ALA A CA 1
ATOM 1222 C C . ALA A 1 164 ? 32.268 -15.771 2.034 1.00 38.78 164 ALA A C 1
ATOM 1224 O O . ALA A 1 164 ? 31.850 -14.701 1.595 1.00 38.78 164 ALA A O 1
ATOM 1225 N N . HIS A 1 165 ? 33.557 -15.983 2.290 1.00 40.72 165 HIS A N 1
ATOM 1226 C CA . HIS A 1 165 ? 34.626 -15.087 1.868 1.00 40.72 165 HIS A CA 1
ATOM 1227 C C . HIS A 1 165 ? 34.929 -15.346 0.385 1.00 40.72 165 HIS A C 1
ATOM 1229 O O . HIS A 1 165 ? 35.477 -16.388 0.035 1.00 40.72 165 HIS A O 1
ATOM 1235 N N . GLY A 1 166 ? 34.555 -14.413 -0.493 1.00 38.34 166 GLY A N 1
ATOM 1236 C CA . GLY A 1 166 ? 34.879 -14.462 -1.920 1.00 38.34 166 GLY A CA 1
ATOM 1237 C C . GLY A 1 166 ? 36.220 -13.791 -2.216 1.00 38.34 166 GLY A C 1
ATOM 1238 O O . GLY A 1 166 ? 36.335 -12.569 -2.142 1.00 38.34 166 GLY A O 1
ATOM 1239 N N . HIS A 1 167 ? 37.229 -14.591 -2.560 1.00 37.56 167 HIS A N 1
ATOM 1240 C CA . HIS A 1 167 ? 38.483 -14.137 -3.165 1.00 37.56 167 HIS A CA 1
ATOM 1241 C C . HIS A 1 167 ? 38.225 -13.690 -4.616 1.00 37.56 167 HIS A C 1
ATOM 1243 O O . HIS A 1 167 ? 37.727 -14.471 -5.424 1.00 37.56 167 HIS A O 1
ATOM 1249 N N . TRP A 1 168 ? 38.592 -12.452 -4.961 1.00 38.84 168 TRP A N 1
ATOM 1250 C CA . TRP A 1 168 ? 38.512 -11.926 -6.327 1.00 38.84 168 TRP A CA 1
ATOM 1251 C C . TRP A 1 168 ? 39.795 -12.243 -7.101 1.00 38.84 168 TRP A C 1
ATOM 1253 O O . TRP A 1 168 ? 40.860 -11.714 -6.787 1.00 38.84 168 TRP A O 1
ATOM 1263 N N . GLY A 1 169 ? 39.687 -13.092 -8.123 1.00 49.94 169 GLY A N 1
ATOM 1264 C CA . GLY A 1 169 ? 40.678 -13.214 -9.194 1.00 49.94 169 GLY A CA 1
ATOM 1265 C C . GLY A 1 169 ? 40.191 -12.491 -10.460 1.00 49.94 169 GLY A C 1
ATOM 1266 O O . GLY A 1 169 ? 38.981 -12.428 -10.684 1.00 49.94 169 GLY A O 1
ATOM 1267 N N . PRO A 1 170 ? 41.085 -11.933 -11.295 1.00 45.59 170 PRO A N 1
ATOM 1268 C CA . PRO A 1 170 ? 40.698 -11.238 -12.521 1.00 45.59 170 PRO A CA 1
ATOM 1269 C C . PRO A 1 170 ? 40.234 -12.218 -13.614 1.00 45.59 170 PRO A C 1
ATOM 1271 O O . PRO A 1 170 ? 40.960 -13.131 -14.005 1.00 45.59 170 PRO A O 1
ATOM 1274 N N . THR A 1 171 ? 39.022 -12.007 -14.128 1.00 47.97 171 THR A N 1
ATOM 1275 C CA . THR A 1 171 ? 38.447 -12.719 -15.282 1.00 47.97 171 THR A CA 1
ATOM 1276 C C . THR A 1 171 ? 39.073 -12.265 -16.612 1.00 47.97 171 THR A C 1
ATOM 1278 O O . THR A 1 171 ? 39.195 -11.059 -16.834 1.00 47.97 171 THR A O 1
ATOM 1281 N N . PRO A 1 172 ? 39.420 -13.191 -17.529 1.00 49.03 172 PRO A N 1
ATOM 1282 C CA . PRO A 1 172 ? 39.887 -12.862 -18.875 1.00 49.03 172 PRO A CA 1
ATOM 1283 C C . PRO A 1 172 ? 38.744 -12.418 -19.808 1.00 49.03 172 PRO A C 1
ATOM 1285 O O . PRO A 1 172 ? 37.585 -12.791 -19.629 1.00 49.03 172 PRO A O 1
ATOM 1288 N N . ALA A 1 173 ? 39.096 -11.607 -20.809 1.00 52.53 173 ALA A N 1
ATOM 1289 C CA . ALA A 1 173 ? 38.182 -10.954 -21.748 1.00 52.53 173 ALA A CA 1
ATOM 1290 C C . ALA A 1 173 ? 37.428 -11.935 -22.682 1.00 52.53 173 ALA A C 1
ATOM 1292 O O . ALA A 1 173 ? 38.004 -12.943 -23.101 1.00 52.53 173 ALA A O 1
ATOM 1293 N N . PRO A 1 174 ? 36.167 -11.638 -23.065 1.00 52.53 174 PRO A N 1
ATOM 1294 C CA . PRO A 1 174 ? 35.377 -12.501 -23.941 1.00 52.53 174 PRO A CA 1
ATOM 1295 C C . PRO A 1 174 ? 35.768 -12.373 -25.425 1.00 52.53 174 PRO A C 1
ATOM 1297 O O . PRO A 1 174 ? 35.963 -11.277 -25.948 1.00 52.53 174 PRO A O 1
ATOM 1300 N N . SER A 1 175 ? 35.834 -13.522 -26.107 1.00 53.69 175 SER A N 1
ATOM 1301 C CA . SER A 1 175 ? 35.962 -13.636 -27.569 1.00 53.69 175 SER A CA 1
ATOM 1302 C C . SER A 1 175 ? 34.663 -13.249 -28.298 1.00 53.69 175 SER A C 1
ATOM 1304 O O . SER A 1 175 ? 33.576 -13.519 -27.780 1.00 53.69 175 SER A O 1
ATOM 1306 N N . PRO A 1 176 ? 34.740 -12.672 -29.513 1.00 61.84 176 PRO A N 1
ATOM 1307 C CA . PRO A 1 176 ? 33.563 -12.282 -30.286 1.00 61.84 176 PRO A CA 1
ATOM 1308 C C . PRO A 1 176 ? 32.833 -13.497 -30.884 1.00 61.84 176 PRO A C 1
ATOM 1310 O O . PRO A 1 176 ? 33.448 -14.396 -31.454 1.00 61.84 176 PRO A O 1
ATOM 1313 N N . SER A 1 177 ? 31.502 -13.502 -30.760 1.00 50.56 177 SER A N 1
ATOM 1314 C CA . SER A 1 177 ? 30.614 -14.517 -31.345 1.00 50.56 177 SER A CA 1
ATOM 1315 C C . SER A 1 177 ? 30.305 -14.236 -32.826 1.00 50.56 177 SER A C 1
ATOM 1317 O O . SER A 1 177 ? 30.246 -13.069 -33.219 1.00 50.56 177 SER A O 1
ATOM 1319 N N . PRO A 1 178 ? 30.085 -15.282 -33.646 1.00 57.78 178 PRO A N 1
ATOM 1320 C CA . PRO A 1 178 ? 29.850 -15.160 -35.082 1.00 57.78 178 PRO A CA 1
ATOM 1321 C C . PRO A 1 178 ? 28.423 -14.703 -35.429 1.00 57.78 178 PRO A C 1
ATOM 1323 O O . PRO A 1 178 ? 27.450 -15.005 -34.739 1.00 57.78 178 PRO A O 1
ATOM 1326 N N . THR A 1 179 ? 28.326 -13.986 -36.545 1.00 56.50 179 THR A N 1
ATOM 1327 C CA . THR A 1 179 ? 27.120 -13.403 -37.145 1.00 56.50 179 THR A CA 1
ATOM 1328 C C . THR A 1 179 ? 26.146 -14.476 -37.667 1.00 56.50 179 THR A C 1
ATOM 1330 O O . THR A 1 179 ? 26.593 -15.403 -38.347 1.00 56.50 179 THR A O 1
ATOM 1333 N N . PRO A 1 180 ? 24.822 -14.364 -37.434 1.00 61.47 180 PRO A N 1
ATOM 1334 C CA . PRO A 1 180 ? 23.841 -15.278 -38.020 1.00 61.47 180 PRO A CA 1
ATOM 1335 C C . PRO A 1 180 ? 23.495 -14.921 -39.485 1.00 61.47 180 PRO A C 1
ATOM 1337 O O . PRO A 1 180 ? 23.548 -13.746 -39.859 1.00 61.47 180 PRO A O 1
ATOM 1340 N N . PRO A 1 181 ? 23.120 -15.911 -40.323 1.00 61.72 181 PRO A N 1
ATOM 1341 C CA . PRO A 1 181 ? 22.781 -15.702 -41.731 1.00 61.72 181 PRO A CA 1
ATOM 1342 C C . PRO A 1 181 ? 21.375 -15.116 -41.943 1.00 61.72 181 PRO A C 1
ATOM 1344 O O . PRO A 1 181 ? 20.435 -15.364 -41.187 1.00 61.72 181 PRO A O 1
ATOM 1347 N N . SER A 1 182 ? 21.254 -14.338 -43.018 1.00 56.56 182 SER A N 1
ATOM 1348 C CA . SER A 1 182 ? 20.078 -13.577 -43.442 1.00 56.56 182 SER A CA 1
ATOM 1349 C C . SER A 1 182 ? 18.861 -14.453 -43.779 1.00 56.56 182 SER A C 1
ATOM 1351 O O . SER A 1 182 ? 18.969 -15.432 -44.514 1.00 56.56 182 SER A O 1
ATOM 1353 N N . SER A 1 183 ? 17.684 -14.059 -43.278 1.00 62.00 183 SER A N 1
ATOM 1354 C CA . SER A 1 183 ? 16.387 -14.666 -43.619 1.00 62.00 183 SER A CA 1
ATOM 1355 C C . SER A 1 183 ? 15.900 -14.262 -45.023 1.00 62.00 183 SER A C 1
ATOM 1357 O O . SER A 1 183 ? 16.107 -13.113 -45.417 1.00 62.00 183 SER A O 1
ATOM 1359 N N . PRO A 1 184 ? 15.221 -15.159 -45.768 1.00 63.81 184 PRO A N 1
ATOM 1360 C CA . PRO A 1 184 ? 14.667 -14.862 -47.088 1.00 63.81 184 PRO A CA 1
ATOM 1361 C C . PRO A 1 184 ? 13.339 -14.082 -47.040 1.00 63.81 184 PRO A C 1
ATOM 1363 O O . PRO A 1 184 ? 12.520 -14.246 -46.135 1.00 63.81 184 PRO A O 1
ATOM 1366 N N . SER A 1 185 ? 13.144 -13.243 -48.059 1.00 59.47 185 SER A N 1
ATOM 1367 C CA . SER A 1 185 ? 12.007 -12.337 -48.263 1.00 59.47 185 SER A CA 1
ATOM 1368 C C . SER A 1 185 ? 10.646 -13.040 -48.433 1.00 59.47 185 SER A C 1
ATOM 1370 O O . SER A 1 185 ? 10.584 -14.113 -49.037 1.00 59.47 185 SER A O 1
ATOM 1372 N N . PRO A 1 186 ? 9.532 -12.418 -47.991 1.00 66.81 186 PRO A N 1
ATOM 1373 C CA . PRO A 1 186 ? 8.179 -12.938 -48.203 1.00 66.81 186 PRO A CA 1
ATOM 1374 C C . PRO A 1 186 ? 7.653 -12.699 -49.639 1.00 66.81 186 PRO A C 1
ATOM 1376 O O . PRO A 1 186 ? 8.082 -11.751 -50.301 1.00 66.81 186 PRO A O 1
ATOM 1379 N N . PRO A 1 187 ? 6.699 -13.525 -50.122 1.00 68.50 187 PRO A N 1
ATOM 1380 C CA . PRO A 1 187 ? 6.128 -13.416 -51.466 1.00 68.50 187 PRO A CA 1
ATOM 1381 C C . PRO A 1 187 ? 5.105 -12.266 -51.610 1.00 68.50 187 PRO A C 1
ATOM 1383 O O . PRO A 1 187 ? 4.540 -11.800 -50.614 1.00 68.50 187 PRO A O 1
ATOM 1386 N N . PRO A 1 188 ? 4.831 -11.813 -52.853 1.00 59.56 188 PRO A N 1
ATOM 1387 C CA . PRO A 1 188 ? 3.939 -10.689 -53.131 1.00 59.56 188 PRO A CA 1
ATOM 1388 C C . PRO A 1 188 ? 2.466 -11.018 -52.847 1.00 59.56 188 PRO A C 1
ATOM 1390 O O . PRO A 1 188 ? 1.954 -12.078 -53.210 1.00 59.56 188 PRO A O 1
ATOM 1393 N N . ARG A 1 189 ? 1.772 -10.072 -52.203 1.00 49.81 189 ARG A N 1
ATOM 1394 C CA . ARG A 1 189 ? 0.336 -10.138 -51.907 1.00 49.81 189 ARG A CA 1
ATOM 1395 C C . ARG A 1 189 ? -0.487 -9.885 -53.172 1.00 49.81 189 ARG A C 1
ATOM 1397 O O . ARG A 1 189 ? -0.264 -8.905 -53.875 1.00 49.81 189 ARG A O 1
ATOM 1404 N N . SER A 1 190 ? -1.446 -10.775 -53.417 1.00 53.50 190 SER A N 1
ATOM 1405 C CA . SER A 1 190 ? -2.439 -10.691 -54.487 1.00 53.50 190 SER A CA 1
ATOM 1406 C C . SER A 1 190 ? -3.491 -9.623 -54.170 1.00 53.50 190 SER A C 1
ATOM 1408 O O . SER A 1 190 ? -4.057 -9.589 -53.076 1.00 53.50 190 SER A O 1
ATOM 1410 N N . SER A 1 191 ? -3.716 -8.741 -55.137 1.00 54.94 191 SER A N 1
ATOM 1411 C CA . SER A 1 191 ? -4.693 -7.658 -55.124 1.00 54.94 191 SER A CA 1
ATOM 1412 C C . SER A 1 191 ? -6.098 -8.206 -55.387 1.00 54.94 191 SER A C 1
ATOM 1414 O O . SER A 1 191 ? -6.320 -8.870 -56.395 1.00 54.94 191 SER A O 1
ATOM 1416 N N . SER A 1 192 ? -7.069 -7.887 -54.531 1.00 57.34 192 SER A N 1
ATOM 1417 C CA . SER A 1 192 ? -8.499 -8.024 -54.846 1.00 57.34 192 SER A CA 1
ATOM 1418 C C . SER A 1 192 ? -9.224 -6.698 -54.592 1.00 57.34 192 SER A C 1
ATOM 1420 O O . SER A 1 192 ? -8.885 -6.009 -53.624 1.00 57.34 192 SER A O 1
ATOM 1422 N N . PRO A 1 193 ? -10.168 -6.300 -55.468 1.00 59.81 193 PRO A N 1
ATOM 1423 C CA . PRO A 1 193 ? -10.725 -4.957 -55.483 1.00 59.81 193 PRO A CA 1
ATOM 1424 C C . PRO A 1 193 ? -11.960 -4.804 -54.584 1.00 59.81 193 PRO A C 1
ATOM 1426 O O . PRO A 1 193 ? -12.883 -5.610 -54.603 1.00 59.81 193 PRO A O 1
ATOM 1429 N N . GLN A 1 194 ? -11.927 -3.717 -53.815 1.00 53.09 194 GLN A N 1
ATOM 1430 C CA . GLN A 1 194 ? -12.979 -2.713 -53.610 1.00 53.09 194 GLN A CA 1
ATOM 1431 C C . GLN A 1 194 ? -14.448 -3.150 -53.760 1.00 53.09 194 GLN A C 1
ATOM 1433 O O . GLN A 1 194 ? -14.997 -3.198 -54.857 1.00 53.09 194 GLN A O 1
ATOM 1438 N N . GLY A 1 195 ? -15.114 -3.274 -52.610 1.00 46.31 195 GLY A N 1
ATOM 1439 C CA . GLY A 1 195 ? -16.542 -3.018 -52.446 1.00 46.31 195 GLY A CA 1
ATOM 1440 C C . GLY A 1 195 ? -16.735 -2.065 -51.266 1.00 46.31 195 GLY A C 1
ATOM 1441 O O . GLY A 1 195 ? -16.509 -2.450 -50.122 1.00 46.31 195 GLY A O 1
ATOM 1442 N N . ALA A 1 196 ? -17.082 -0.810 -51.554 1.00 51.78 196 ALA A N 1
ATOM 1443 C CA . ALA A 1 196 ? -17.470 0.186 -50.559 1.00 51.78 196 ALA A CA 1
ATOM 1444 C C . ALA A 1 196 ? -18.886 -0.104 -50.027 1.00 51.78 196 ALA A C 1
ATOM 1446 O O . ALA A 1 196 ? -19.737 -0.589 -50.776 1.00 51.78 196 ALA A O 1
ATOM 1447 N N . PRO A 1 197 ? -19.168 0.285 -48.776 1.00 54.97 197 PRO A N 1
ATOM 1448 C CA . PRO A 1 197 ? -20.206 1.292 -48.620 1.00 54.97 197 PRO A CA 1
ATOM 1449 C C . PRO A 1 197 ? -19.735 2.484 -47.787 1.00 54.97 197 PRO A C 1
ATOM 1451 O O . PRO A 1 197 ? -18.889 2.387 -46.898 1.00 54.97 197 PRO A O 1
ATOM 1454 N N . ALA A 1 198 ? -20.294 3.623 -48.171 1.00 55.41 198 ALA A N 1
ATOM 1455 C CA . ALA A 1 198 ? -20.102 4.932 -47.592 1.00 55.41 198 ALA A CA 1
ATOM 1456 C C . ALA A 1 198 ? -20.776 5.064 -46.215 1.00 55.41 198 ALA A C 1
ATOM 1458 O O . ALA A 1 198 ? -21.697 4.324 -45.883 1.00 55.41 198 ALA A O 1
ATOM 1459 N N . GLU A 1 199 ? -20.331 6.101 -45.504 1.00 53.50 199 GLU A N 1
ATOM 1460 C CA . GLU A 1 199 ? -20.984 6.753 -44.362 1.00 53.50 199 GLU A CA 1
ATOM 1461 C C . GLU A 1 199 ? -20.705 6.160 -42.973 1.00 53.50 199 GLU A C 1
ATOM 1463 O O . GLU A 1 199 ? -21.524 5.494 -42.351 1.00 53.50 199 GLU A O 1
ATOM 1468 N N . ALA A 1 200 ? -19.542 6.524 -42.428 1.00 48.19 200 ALA A N 1
ATOM 1469 C CA . ALA A 1 200 ? -19.357 6.659 -40.988 1.00 48.19 200 ALA A CA 1
ATOM 1470 C C . ALA A 1 200 ? -18.700 8.019 -40.722 1.00 48.19 200 ALA A C 1
ATOM 1472 O O . ALA A 1 200 ? -17.535 8.238 -41.058 1.00 48.19 200 ALA A O 1
ATOM 1473 N N . GLY A 1 201 ? -19.488 8.952 -40.183 1.00 48.75 201 GLY A N 1
ATOM 1474 C CA . GLY A 1 201 ? -19.041 10.280 -39.783 1.00 48.75 201 GLY A CA 1
ATOM 1475 C C . GLY A 1 201 ? -17.877 10.182 -38.805 1.00 48.75 201 GLY A C 1
ATOM 1476 O O . GLY A 1 201 ? -18.029 9.716 -37.678 1.00 48.75 201 GLY A O 1
ATOM 1477 N N . GLY A 1 202 ? -16.702 10.614 -39.256 1.00 50.75 202 GLY A N 1
ATOM 1478 C CA . GLY A 1 202 ? -15.533 10.794 -38.413 1.00 50.75 202 GLY A CA 1
ATOM 1479 C C . GLY A 1 202 ? -15.748 11.983 -37.489 1.00 50.75 202 GLY A C 1
ATOM 1480 O O . GLY A 1 202 ? -15.297 13.088 -37.781 1.00 50.75 202 GLY A O 1
ATOM 1481 N N . GLU A 1 203 ? -16.417 11.756 -36.362 1.00 46.47 203 GLU A N 1
ATOM 1482 C CA . GLU A 1 203 ? -16.298 12.620 -35.193 1.00 46.47 203 GLU A CA 1
ATOM 1483 C C . GLU A 1 203 ? -14.859 12.494 -34.682 1.00 46.47 203 GLU A C 1
ATOM 1485 O O . GLU A 1 203 ? -14.530 11.676 -33.821 1.00 46.47 203 GLU A O 1
ATOM 1490 N N . GLY A 1 204 ? -13.964 13.283 -35.279 1.00 54.62 204 GLY A N 1
ATOM 1491 C CA . GLY A 1 204 ? -12.624 13.520 -34.774 1.00 54.62 204 GLY A CA 1
ATOM 1492 C C . GLY A 1 204 ? -12.751 14.151 -33.398 1.00 54.62 204 GLY A C 1
ATOM 1493 O O . GLY A 1 204 ? -12.819 15.371 -33.270 1.00 54.62 204 GLY A O 1
ATOM 1494 N N . ARG A 1 205 ? -12.842 13.300 -32.374 1.00 64.56 205 ARG A N 1
ATOM 1495 C CA . ARG A 1 205 ? -12.863 13.674 -30.967 1.00 64.56 205 ARG A CA 1
ATOM 1496 C C . ARG A 1 205 ? -11.559 14.409 -30.686 1.00 64.56 205 ARG A C 1
ATOM 1498 O O . ARG A 1 205 ? -10.543 13.781 -30.403 1.00 64.56 205 ARG A O 1
ATOM 1505 N N . GLN A 1 206 ? -11.584 15.734 -30.828 1.00 71.00 206 GLN A N 1
ATOM 1506 C CA . GLN A 1 206 ? -10.509 16.610 -30.391 1.00 71.00 206 GLN A CA 1
ATOM 1507 C C . GLN A 1 206 ? -10.345 16.360 -28.899 1.00 71.00 206 GLN A C 1
ATOM 1509 O O . GLN A 1 206 ? -11.172 16.766 -28.081 1.00 71.00 206 GLN A O 1
ATOM 1514 N N . GLU A 1 207 ? -9.322 15.584 -28.560 1.00 74.75 207 GLU A N 1
ATOM 1515 C CA . GLU A 1 207 ? -8.938 15.363 -27.183 1.00 74.75 207 GLU A CA 1
ATOM 1516 C C . GLU A 1 207 ? -8.577 16.737 -26.622 1.00 74.75 207 GLU A C 1
ATOM 1518 O O . GLU A 1 207 ? -7.637 17.381 -27.090 1.00 74.75 207 GLU A O 1
ATOM 1523 N N . SER A 1 208 ? -9.404 17.248 -25.708 1.00 88.31 208 SER A N 1
ATOM 1524 C CA . SER A 1 208 ? -9.212 18.586 -25.166 1.00 88.31 208 SER A CA 1
ATOM 1525 C C . SER A 1 208 ? -7.819 18.685 -24.544 1.00 88.31 208 SER A C 1
ATOM 1527 O O . SER A 1 208 ? -7.320 17.727 -23.946 1.00 88.31 208 SER A O 1
ATOM 1529 N N . SER A 1 209 ? -7.182 19.850 -24.659 1.00 88.88 209 SER A N 1
ATOM 1530 C CA . SER A 1 209 ? -5.884 20.127 -24.024 1.00 88.88 209 SER A CA 1
ATOM 1531 C C . SER A 1 209 ? -5.888 19.795 -22.524 1.00 88.88 209 SER A C 1
ATOM 1533 O O . SER A 1 209 ? -4.887 19.330 -21.982 1.00 88.88 209 SER A O 1
ATOM 1535 N N . GLU A 1 210 ? -7.040 19.945 -21.866 1.00 86.75 210 GLU A N 1
ATOM 1536 C CA . GLU A 1 210 ? -7.260 19.535 -20.479 1.00 86.75 210 GLU A CA 1
ATOM 1537 C C . GLU A 1 210 ? -7.150 18.018 -20.260 1.00 86.75 210 GLU A C 1
ATOM 1539 O O . GLU A 1 210 ? -6.629 17.581 -19.235 1.00 86.75 210 GLU A O 1
ATOM 1544 N N . GLY A 1 211 ? -7.622 17.199 -21.205 1.00 84.31 211 GLY A N 1
ATOM 1545 C CA . GLY A 1 211 ? -7.512 15.741 -21.139 1.00 84.31 211 GLY A CA 1
ATOM 1546 C C . GLY A 1 211 ? -6.058 15.271 -21.195 1.00 84.31 211 GLY A C 1
ATOM 1547 O O . GLY A 1 211 ? -5.640 14.453 -20.371 1.00 84.31 211 GLY A O 1
ATOM 1548 N N . LEU A 1 212 ? -5.266 15.855 -22.098 1.00 86.25 212 LEU A N 1
ATOM 1549 C CA . LEU A 1 212 ? -3.823 15.614 -22.207 1.00 86.25 212 LEU A CA 1
ATOM 1550 C C . LEU A 1 212 ? -3.076 16.034 -20.934 1.00 86.25 212 LEU A C 1
ATOM 1552 O O . LEU A 1 212 ? -2.260 15.264 -20.424 1.00 86.25 212 LEU A O 1
ATOM 1556 N N . ALA A 1 213 ? -3.397 17.206 -20.376 1.00 86.12 213 ALA A N 1
ATOM 1557 C CA . ALA A 1 213 ? -2.796 17.682 -19.130 1.00 86.12 213 ALA A CA 1
ATOM 1558 C C . ALA A 1 213 ? -3.071 16.726 -17.955 1.00 86.12 213 ALA A C 1
ATOM 1560 O O . ALA A 1 213 ? -2.143 16.355 -17.237 1.00 86.12 213 ALA A O 1
ATOM 1561 N N . ARG A 1 214 ? -4.315 16.245 -17.807 1.00 83.19 214 ARG A N 1
ATOM 1562 C CA . ARG A 1 214 ? -4.677 15.268 -16.762 1.00 83.19 214 ARG A CA 1
ATOM 1563 C C . ARG A 1 214 ? -3.967 13.927 -16.941 1.00 83.19 214 ARG A C 1
ATOM 1565 O O . ARG A 1 214 ? -3.549 13.327 -15.955 1.00 83.19 214 ARG A O 1
ATOM 1572 N N . ARG A 1 215 ? -3.807 13.450 -18.182 1.00 78.88 215 ARG A N 1
ATOM 1573 C CA . ARG A 1 215 ? -3.039 12.224 -18.469 1.00 78.88 215 ARG A CA 1
ATOM 1574 C C . ARG A 1 215 ? -1.567 12.387 -18.090 1.00 78.88 215 ARG A C 1
ATOM 1576 O O . ARG A 1 215 ? -0.997 11.477 -17.493 1.00 78.88 215 ARG A O 1
ATOM 1583 N N . HIS A 1 216 ? -0.975 13.542 -18.386 1.00 85.25 216 HIS A N 1
ATOM 1584 C CA . HIS A 1 216 ? 0.411 13.843 -18.032 1.00 85.25 216 HIS A CA 1
ATOM 1585 C C . HIS A 1 216 ? 0.611 13.952 -16.511 1.00 85.25 216 HIS A C 1
ATOM 1587 O O . HIS A 1 216 ? 1.557 13.383 -15.970 1.00 85.25 216 HIS A O 1
ATOM 1593 N N . GLU A 1 217 ? -0.308 14.613 -15.804 1.00 85.69 217 GLU A N 1
ATOM 1594 C CA . GLU A 1 217 ? -0.286 14.700 -14.339 1.00 85.69 217 GLU A CA 1
ATOM 1595 C C . GLU A 1 217 ? -0.428 13.313 -13.688 1.00 85.69 217 GLU A C 1
ATOM 1597 O O . GLU A 1 217 ? 0.362 12.950 -12.815 1.00 85.69 217 GLU A O 1
ATOM 1602 N N . A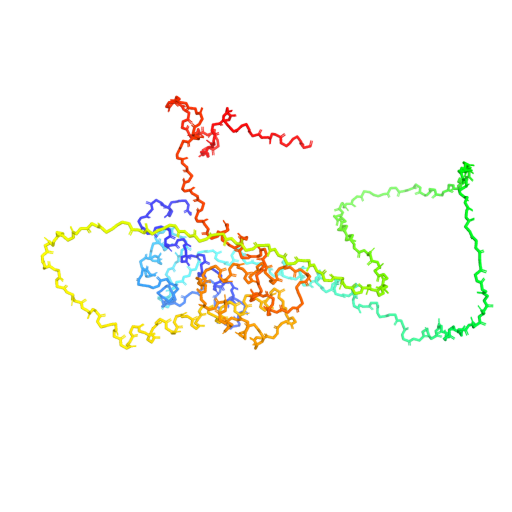LA A 1 218 ? -1.366 12.488 -14.165 1.00 79.56 218 ALA A N 1
ATOM 1603 C CA . ALA A 1 218 ? -1.537 11.120 -13.678 1.00 79.56 218 ALA A CA 1
ATOM 1604 C C . ALA A 1 218 ? -0.280 10.261 -13.911 1.00 79.56 218 ALA A C 1
ATOM 1606 O O . ALA A 1 218 ? 0.146 9.533 -13.011 1.00 79.56 218 ALA A O 1
ATOM 1607 N N . ALA A 1 219 ? 0.351 10.382 -15.083 1.00 83.31 219 ALA A N 1
ATOM 1608 C CA . ALA A 1 219 ? 1.602 9.694 -15.390 1.00 83.31 219 ALA A CA 1
ATOM 1609 C C . ALA A 1 219 ? 2.740 10.122 -14.447 1.00 83.31 219 ALA A C 1
ATOM 1611 O O . ALA A 1 219 ? 3.460 9.263 -13.936 1.00 83.31 219 ALA A O 1
ATOM 1612 N N . GLN A 1 220 ? 2.858 11.419 -14.136 1.00 89.62 220 GLN A N 1
ATOM 1613 C CA . GLN A 1 220 ? 3.856 11.920 -13.183 1.00 89.62 220 GLN A CA 1
ATOM 1614 C C . GLN A 1 220 ? 3.646 11.375 -11.766 1.00 89.62 220 GLN A C 1
ATOM 1616 O O . GLN A 1 220 ? 4.615 10.979 -11.116 1.00 89.62 220 GLN A O 1
ATOM 1621 N N . VAL A 1 221 ? 2.400 11.306 -11.287 1.00 86.62 221 VAL A N 1
ATOM 1622 C CA . VAL A 1 221 ? 2.091 10.749 -9.957 1.00 86.62 221 VAL A CA 1
ATOM 1623 C C . VAL A 1 221 ? 2.478 9.270 -9.882 1.00 86.62 221 VAL A C 1
ATOM 1625 O O . VAL A 1 221 ? 3.122 8.847 -8.917 1.00 86.62 221 VAL A O 1
ATOM 1628 N N . ILE A 1 222 ? 2.151 8.491 -10.918 1.00 86.31 222 ILE A N 1
ATOM 1629 C CA . ILE A 1 222 ? 2.532 7.074 -11.011 1.00 86.31 222 ILE A CA 1
ATOM 1630 C C . ILE A 1 222 ? 4.061 6.933 -11.042 1.00 86.31 222 ILE A C 1
ATOM 1632 O O . ILE A 1 222 ? 4.620 6.106 -10.318 1.00 86.31 222 ILE A O 1
ATOM 1636 N N . GLN A 1 223 ? 4.748 7.777 -11.815 1.00 93.62 223 GLN A N 1
ATOM 1637 C CA . GLN A 1 223 ? 6.206 7.776 -11.918 1.00 93.62 223 GLN A CA 1
ATOM 1638 C C . GLN A 1 223 ? 6.880 8.112 -10.578 1.00 93.62 223 GLN A C 1
ATOM 1640 O O . GLN A 1 223 ? 7.829 7.434 -10.186 1.00 93.62 223 GLN A O 1
ATOM 1645 N N . MET A 1 224 ? 6.381 9.105 -9.832 1.00 93.81 224 MET A N 1
ATOM 1646 C CA . MET A 1 224 ? 6.895 9.439 -8.496 1.00 93.81 224 MET A CA 1
ATOM 1647 C C . MET A 1 224 ? 6.706 8.291 -7.499 1.00 93.81 224 MET A C 1
ATOM 1649 O O . MET A 1 224 ? 7.621 7.999 -6.725 1.00 93.81 224 MET A O 1
ATOM 1653 N N . GLY A 1 225 ? 5.548 7.624 -7.536 1.00 95.62 225 GLY A N 1
ATOM 1654 C CA . GLY A 1 225 ? 5.282 6.441 -6.718 1.00 95.62 225 GLY A CA 1
ATOM 1655 C C . GLY A 1 225 ? 6.256 5.300 -7.019 1.00 95.62 225 GLY A C 1
ATOM 1656 O O . GLY A 1 225 ? 6.836 4.730 -6.095 1.00 95.62 225 GLY A O 1
ATOM 1657 N N . LEU A 1 226 ? 6.504 5.031 -8.304 1.00 97.06 226 LEU A N 1
ATOM 1658 C CA . LEU A 1 226 ? 7.453 4.007 -8.740 1.00 97.06 226 LEU A CA 1
ATOM 1659 C C . LEU A 1 226 ? 8.890 4.332 -8.316 1.00 97.06 226 LEU A C 1
ATOM 1661 O O . LEU A 1 226 ? 9.596 3.453 -7.833 1.00 97.06 226 LEU A O 1
ATOM 1665 N N . VAL A 1 227 ? 9.329 5.589 -8.436 1.00 98.06 227 VAL A N 1
ATOM 1666 C CA . VAL A 1 227 ? 10.675 5.991 -7.990 1.00 98.06 227 VAL A CA 1
ATOM 1667 C C . VAL A 1 227 ? 10.860 5.708 -6.499 1.00 98.06 227 VAL A C 1
ATOM 1669 O O . VAL A 1 227 ? 11.873 5.124 -6.119 1.00 98.06 227 VAL A O 1
ATOM 1672 N N . ALA A 1 228 ? 9.881 6.061 -5.662 1.00 97.50 228 ALA A N 1
ATOM 1673 C CA . ALA A 1 228 ? 9.940 5.778 -4.229 1.00 97.50 228 ALA A CA 1
ATOM 1674 C C . ALA A 1 228 ? 9.946 4.266 -3.929 1.00 97.50 228 ALA A C 1
ATOM 1676 O O . ALA A 1 228 ? 10.694 3.816 -3.063 1.00 97.50 228 ALA A O 1
ATOM 1677 N N . GLU A 1 229 ? 9.151 3.477 -4.661 1.00 97.94 229 GLU A N 1
ATOM 1678 C CA . GLU A 1 229 ? 9.123 2.010 -4.558 1.00 97.94 229 GLU A CA 1
ATOM 1679 C C . GLU A 1 229 ? 10.501 1.398 -4.863 1.00 97.94 229 GLU A C 1
ATOM 1681 O O . GLU A 1 229 ? 11.020 0.619 -4.063 1.00 97.94 229 GLU A O 1
ATOM 1686 N N . ILE A 1 230 ? 11.144 1.812 -5.960 1.00 98.19 230 ILE A N 1
ATOM 1687 C CA . ILE A 1 230 ? 12.469 1.312 -6.354 1.00 98.19 230 ILE A CA 1
ATOM 1688 C C . ILE A 1 230 ? 13.565 1.762 -5.381 1.00 98.19 230 ILE A C 1
ATOM 1690 O O . ILE A 1 230 ? 14.429 0.959 -5.037 1.00 98.19 230 ILE A O 1
ATOM 1694 N N . GLN A 1 231 ? 13.524 3.000 -4.879 1.00 98.19 231 GLN A N 1
ATOM 1695 C CA . GLN A 1 231 ? 14.497 3.467 -3.881 1.00 98.19 231 GLN A CA 1
ATOM 1696 C C . GLN A 1 231 ? 14.416 2.702 -2.558 1.00 98.19 231 GLN A C 1
ATOM 1698 O O . GLN A 1 231 ? 15.436 2.523 -1.899 1.00 98.19 231 GLN A O 1
ATOM 1703 N N . ASN A 1 232 ? 13.231 2.224 -2.170 1.00 97.25 232 ASN A N 1
ATOM 1704 C CA . ASN A 1 232 ? 13.098 1.375 -0.986 1.00 97.25 232 ASN A CA 1
ATOM 1705 C C . ASN A 1 232 ? 13.754 0.001 -1.183 1.00 97.25 232 ASN A C 1
ATOM 1707 O O . ASN A 1 232 ? 14.286 -0.555 -0.226 1.00 97.25 232 ASN A O 1
ATOM 1711 N N . LEU A 1 233 ? 13.721 -0.540 -2.406 1.00 97.38 233 LEU A N 1
ATOM 1712 C CA . LEU A 1 233 ? 14.394 -1.798 -2.742 1.00 97.38 233 LEU A CA 1
ATOM 1713 C C . LEU A 1 233 ? 15.911 -1.617 -2.878 1.00 97.38 233 LEU A C 1
ATOM 1715 O O . LEU A 1 233 ? 16.662 -2.510 -2.499 1.00 97.38 233 LEU A O 1
ATOM 1719 N N . ARG A 1 234 ? 16.351 -0.473 -3.416 1.00 98.06 234 ARG A N 1
ATOM 1720 C CA . ARG A 1 234 ? 17.753 -0.157 -3.732 1.00 98.06 234 ARG A CA 1
ATOM 1721 C C . ARG A 1 234 ? 18.122 1.253 -3.253 1.00 98.06 234 ARG A C 1
ATOM 1723 O O . ARG A 1 234 ? 18.144 2.186 -4.062 1.00 98.06 234 ARG A O 1
ATOM 1730 N N . PRO A 1 235 ? 18.394 1.442 -1.946 1.00 97.94 235 PRO A N 1
ATOM 1731 C CA . PRO A 1 235 ? 18.683 2.758 -1.366 1.00 97.94 235 PRO A CA 1
ATOM 1732 C C . PRO A 1 235 ? 19.927 3.440 -1.947 1.00 97.94 235 PRO A C 1
ATOM 1734 O O . PRO A 1 235 ? 20.050 4.662 -1.889 1.00 97.94 235 PRO A O 1
ATOM 1737 N N . GLU A 1 236 ? 20.852 2.665 -2.509 1.00 97.94 236 GLU A N 1
ATOM 1738 C CA . GLU A 1 236 ? 22.054 3.162 -3.169 1.00 97.94 236 GLU A CA 1
ATOM 1739 C C . GLU A 1 236 ? 21.777 3.763 -4.559 1.00 97.94 236 GLU A C 1
ATOM 1741 O O . GLU A 1 236 ? 22.625 4.467 -5.112 1.00 97.94 236 GLU A O 1
ATOM 1746 N N . TRP A 1 237 ? 20.589 3.541 -5.136 1.00 98.19 237 TRP A N 1
ATOM 1747 C CA . TRP A 1 237 ? 20.188 4.158 -6.399 1.00 98.19 237 TRP A CA 1
ATOM 1748 C C . TRP A 1 237 ? 19.566 5.539 -6.178 1.00 98.19 237 TRP A C 1
ATOM 1750 O O . TRP A 1 237 ? 18.523 5.717 -5.544 1.00 98.19 237 TRP A O 1
ATOM 1760 N N . SER A 1 238 ? 20.184 6.555 -6.779 1.00 98.12 238 SER A N 1
ATOM 1761 C CA . SER A 1 238 ? 19.656 7.917 -6.732 1.00 98.12 238 SER A CA 1
ATOM 1762 C C . SER A 1 238 ? 18.320 8.047 -7.481 1.00 98.12 238 SER A C 1
ATOM 1764 O O . SER A 1 238 ? 18.122 7.459 -8.545 1.00 98.12 238 SER A O 1
ATOM 1766 N N . ALA A 1 239 ? 17.426 8.916 -7.004 1.00 97.62 239 ALA A N 1
ATOM 1767 C CA . ALA A 1 239 ? 16.167 9.206 -7.697 1.00 97.62 239 ALA A CA 1
ATOM 1768 C C . ALA A 1 239 ? 16.391 9.722 -9.132 1.00 97.62 239 ALA A C 1
ATOM 1770 O O . ALA A 1 239 ? 15.586 9.463 -10.023 1.00 97.62 239 ALA A O 1
ATOM 1771 N N . ALA A 1 240 ? 17.495 10.441 -9.365 1.00 97.56 240 ALA A N 1
ATOM 1772 C CA . ALA A 1 240 ? 17.858 10.953 -10.682 1.00 97.56 240 ALA A CA 1
ATOM 1773 C C . ALA A 1 240 ? 18.232 9.832 -11.666 1.00 97.56 240 ALA A C 1
ATOM 1775 O O . ALA A 1 240 ? 17.798 9.872 -12.815 1.00 97.56 240 ALA A O 1
ATOM 1776 N N . SER A 1 241 ? 18.989 8.818 -11.231 1.00 97.88 241 SER A N 1
ATOM 1777 C CA . SER A 1 241 ? 19.339 7.680 -12.093 1.00 97.88 241 SER A CA 1
ATOM 1778 C C . SER A 1 241 ? 18.133 6.787 -12.386 1.00 97.88 241 SER A C 1
ATOM 1780 O O . SER A 1 241 ? 18.013 6.290 -13.503 1.00 97.88 241 SER A O 1
ATOM 1782 N N . ILE A 1 242 ? 17.211 6.636 -11.430 1.00 98.25 242 ILE A N 1
ATOM 1783 C CA . ILE A 1 242 ? 15.944 5.917 -11.634 1.00 98.25 242 ILE A CA 1
ATOM 1784 C C . ILE A 1 242 ? 15.062 6.656 -12.652 1.00 98.25 242 ILE A C 1
ATOM 1786 O O . ILE A 1 242 ? 14.569 6.031 -13.587 1.00 98.25 242 ILE A O 1
ATOM 1790 N N . ARG A 1 243 ? 14.907 7.985 -12.529 1.00 97.56 243 ARG A N 1
ATOM 1791 C CA . ARG A 1 243 ? 14.154 8.792 -13.510 1.00 97.56 243 ARG A CA 1
ATOM 1792 C C . ARG A 1 243 ? 14.756 8.713 -14.909 1.00 97.56 243 ARG A C 1
ATOM 1794 O O . ARG A 1 243 ? 14.028 8.427 -15.849 1.00 97.56 243 ARG A O 1
ATOM 1801 N N . ARG A 1 244 ? 16.081 8.849 -15.026 1.00 97.69 244 ARG A N 1
ATOM 1802 C CA . ARG A 1 244 ? 16.779 8.729 -16.314 1.00 97.69 244 ARG A CA 1
ATOM 1803 C C . ARG A 1 244 ? 16.544 7.369 -16.982 1.00 97.69 244 ARG A C 1
ATOM 1805 O O . ARG A 1 244 ? 16.433 7.310 -18.198 1.00 97.69 244 ARG A O 1
ATOM 1812 N N . ALA A 1 245 ? 16.461 6.286 -16.206 1.00 97.69 245 ALA A N 1
ATOM 1813 C CA . ALA A 1 245 ? 16.145 4.963 -16.746 1.00 97.69 245 ALA A CA 1
ATOM 1814 C C . ALA A 1 245 ? 14.691 4.860 -17.245 1.00 97.69 245 ALA A C 1
ATOM 1816 O O . ALA A 1 245 ? 14.447 4.209 -18.254 1.00 97.69 245 ALA A O 1
ATOM 1817 N N . LEU A 1 246 ? 13.739 5.517 -16.573 1.00 97.19 246 LEU A N 1
ATOM 1818 C CA . LEU A 1 246 ? 12.331 5.571 -16.997 1.00 97.19 246 LEU A CA 1
ATOM 1819 C C . LEU A 1 246 ? 12.101 6.457 -18.224 1.00 97.19 246 LEU A C 1
ATOM 1821 O O . LEU A 1 246 ? 11.163 6.215 -18.970 1.00 97.19 246 LEU A O 1
ATOM 1825 N N . GLU A 1 247 ? 12.944 7.467 -18.424 1.00 96.62 247 GLU A N 1
ATOM 1826 C CA . GLU A 1 247 ? 12.913 8.377 -19.577 1.00 96.62 247 GLU A CA 1
ATOM 1827 C C . GLU A 1 247 ? 13.576 7.779 -20.831 1.00 96.62 247 GLU A C 1
ATOM 1829 O O . GLU A 1 247 ? 13.568 8.405 -21.891 1.00 96.62 247 GLU A O 1
ATOM 1834 N N . HIS A 1 248 ? 14.161 6.581 -20.734 1.00 97.69 248 HIS A N 1
ATOM 1835 C CA . HIS A 1 248 ? 14.816 5.931 -21.864 1.00 97.69 248 HIS A CA 1
ATOM 1836 C C . HIS A 1 248 ? 13.791 5.528 -22.947 1.00 97.69 248 HIS A C 1
ATOM 1838 O O . HIS A 1 248 ? 12.783 4.918 -22.585 1.00 97.69 248 HIS A O 1
ATOM 1844 N N . PRO A 1 249 ? 14.043 5.774 -24.251 1.00 96.75 249 PRO A N 1
ATOM 1845 C CA . PRO A 1 249 ? 13.102 5.456 -25.337 1.00 96.75 249 PRO A CA 1
ATOM 1846 C C . PRO A 1 249 ? 12.576 4.011 -25.309 1.00 96.75 249 PRO A C 1
ATOM 1848 O O . PRO A 1 249 ? 11.371 3.786 -25.270 1.00 96.75 249 PRO A O 1
ATOM 1851 N N . ASP A 1 250 ? 13.473 3.028 -25.168 1.00 96.12 250 ASP A N 1
ATOM 1852 C CA . ASP A 1 250 ? 13.097 1.602 -25.100 1.00 96.12 250 ASP A CA 1
ATOM 1853 C C . ASP A 1 250 ? 12.205 1.235 -23.898 1.00 96.12 250 ASP A C 1
ATOM 1855 O O . ASP A 1 250 ? 11.615 0.151 -23.856 1.00 96.12 250 ASP A O 1
ATOM 1859 N N . VAL A 1 251 ? 12.140 2.108 -22.889 1.00 96.56 251 VAL A N 1
ATOM 1860 C CA . VAL A 1 251 ? 11.295 1.957 -21.700 1.00 96.56 251 VAL A CA 1
ATOM 1861 C C . VAL A 1 251 ? 9.990 2.734 -21.871 1.00 96.56 251 VAL A C 1
ATOM 1863 O O . VAL A 1 251 ? 8.934 2.198 -21.537 1.00 96.56 251 VAL A O 1
ATOM 1866 N N . THR A 1 252 ? 10.030 3.955 -22.412 1.00 95.25 252 THR A N 1
ATOM 1867 C CA . THR A 1 252 ? 8.843 4.810 -22.599 1.00 95.25 252 THR A CA 1
ATOM 1868 C C . THR A 1 252 ? 7.887 4.287 -23.667 1.00 95.25 252 THR A C 1
ATOM 1870 O O . THR A 1 252 ? 6.684 4.521 -23.568 1.00 95.25 252 THR A O 1
ATOM 1873 N N . GLU A 1 253 ? 8.382 3.529 -24.646 1.00 94.94 253 GLU A N 1
ATOM 1874 C CA . GLU A 1 253 ? 7.552 2.860 -25.658 1.00 94.94 253 GLU A CA 1
ATOM 1875 C C . GLU A 1 253 ? 6.754 1.666 -25.100 1.00 94.94 253 GLU A C 1
ATOM 1877 O O . GLU A 1 253 ? 5.861 1.135 -25.766 1.00 94.94 253 GLU A O 1
ATOM 1882 N N . ARG A 1 254 ? 7.045 1.223 -23.869 1.00 95.00 254 ARG A N 1
ATOM 1883 C CA . ARG A 1 254 ? 6.412 0.047 -23.257 1.00 95.00 254 ARG A CA 1
ATOM 1884 C C . ARG A 1 254 ? 5.211 0.433 -22.381 1.00 95.00 254 ARG A C 1
ATOM 1886 O O . ARG A 1 254 ? 5.194 1.503 -21.776 1.00 95.00 254 ARG A O 1
ATOM 1893 N N . PRO A 1 255 ? 4.213 -0.462 -22.224 1.00 94.69 255 PRO A N 1
ATOM 1894 C CA . PRO A 1 255 ? 3.089 -0.222 -21.320 1.00 94.69 255 PRO A CA 1
ATOM 1895 C C . PRO A 1 255 ? 3.550 0.040 -19.878 1.00 94.69 255 PRO A C 1
ATOM 1897 O O . PRO A 1 255 ? 4.364 -0.715 -19.343 1.00 94.69 255 PRO A O 1
ATOM 1900 N N . ALA A 1 256 ? 2.986 1.057 -19.220 1.00 93.06 256 ALA A N 1
ATOM 1901 C CA . ALA A 1 256 ? 3.419 1.500 -17.889 1.00 93.06 256 ALA A CA 1
ATOM 1902 C C . ALA A 1 256 ? 3.402 0.382 -16.824 1.00 93.06 256 ALA A C 1
ATOM 1904 O O . ALA A 1 256 ? 4.337 0.265 -16.029 1.00 93.06 256 ALA A O 1
ATOM 1905 N N . ASP A 1 257 ? 2.389 -0.489 -16.841 1.00 93.94 257 ASP A N 1
ATOM 1906 C CA . ASP A 1 257 ? 2.301 -1.627 -15.914 1.00 93.94 257 ASP A CA 1
ATOM 1907 C C . ASP A 1 257 ? 3.422 -2.650 -16.138 1.00 93.94 257 ASP A C 1
ATOM 1909 O O . ASP A 1 257 ? 3.989 -3.190 -15.185 1.00 93.94 257 ASP A O 1
ATOM 1913 N N . LEU A 1 258 ? 3.781 -2.889 -17.403 1.00 95.75 258 LEU A N 1
ATOM 1914 C CA . LEU A 1 258 ? 4.878 -3.780 -17.765 1.00 95.75 258 LEU A CA 1
ATOM 1915 C C . LEU A 1 258 ? 6.213 -3.206 -17.280 1.00 95.75 258 LEU A C 1
ATOM 1917 O O . LEU A 1 258 ? 7.008 -3.935 -16.687 1.00 95.75 258 LEU A O 1
ATOM 1921 N N . VAL A 1 259 ? 6.428 -1.900 -17.487 1.00 96.75 259 VAL A N 1
ATOM 1922 C CA . VAL A 1 259 ? 7.611 -1.167 -17.009 1.00 96.75 259 VAL A CA 1
ATOM 1923 C C . VAL A 1 259 ? 7.726 -1.261 -15.495 1.00 96.75 259 VAL A C 1
ATOM 1925 O O . VAL A 1 259 ? 8.791 -1.611 -14.992 1.00 96.75 259 VAL A O 1
ATOM 1928 N N . ARG A 1 260 ? 6.634 -1.031 -14.759 1.00 97.12 260 ARG A N 1
ATOM 1929 C CA . ARG A 1 260 ? 6.620 -1.147 -13.297 1.00 97.12 260 ARG A CA 1
ATOM 1930 C C . ARG A 1 260 ? 7.068 -2.532 -12.828 1.00 97.12 260 ARG A C 1
ATOM 1932 O O . ARG A 1 260 ? 7.977 -2.629 -12.004 1.00 97.12 260 ARG A O 1
ATOM 1939 N N . ILE A 1 261 ? 6.472 -3.601 -13.362 1.00 97.12 261 ILE A N 1
ATOM 1940 C CA . ILE A 1 261 ? 6.810 -4.978 -12.963 1.00 97.12 261 ILE A CA 1
ATOM 1941 C C . ILE A 1 261 ? 8.262 -5.313 -13.331 1.00 97.12 261 ILE A C 1
ATOM 1943 O O . ILE A 1 261 ? 8.981 -5.907 -12.524 1.00 97.12 261 ILE A O 1
ATOM 1947 N N . ALA A 1 262 ? 8.698 -4.934 -14.534 1.00 97.88 262 ALA A N 1
ATOM 1948 C CA . ALA A 1 262 ? 10.065 -5.148 -14.992 1.00 97.88 262 ALA A CA 1
ATOM 1949 C C . ALA A 1 262 ? 11.076 -4.411 -14.110 1.00 97.88 262 ALA A C 1
ATOM 1951 O O . ALA A 1 262 ? 12.086 -4.993 -13.726 1.00 97.88 262 ALA A O 1
ATOM 1952 N N . PHE A 1 263 ? 10.789 -3.171 -13.716 1.00 98.25 263 PHE A N 1
ATOM 1953 C CA . PHE A 1 263 ? 11.714 -2.396 -12.901 1.00 98.25 263 PHE A CA 1
ATOM 1954 C C . PHE A 1 263 ? 11.851 -2.963 -11.487 1.00 98.25 263 PHE A C 1
ATOM 1956 O O . PHE A 1 263 ? 12.962 -3.054 -10.971 1.00 98.25 263 PHE A O 1
ATOM 1963 N N . VAL A 1 264 ? 10.757 -3.444 -10.890 1.00 97.94 264 VAL A N 1
ATOM 1964 C CA . VAL A 1 264 ? 10.812 -4.157 -9.603 1.00 97.94 264 VAL A CA 1
ATOM 1965 C C . VAL A 1 264 ? 11.661 -5.428 -9.711 1.00 97.94 264 VAL A C 1
ATOM 1967 O O . VAL A 1 264 ? 12.460 -5.707 -8.817 1.00 97.94 264 VAL A O 1
ATOM 1970 N N . LEU A 1 265 ? 11.542 -6.184 -10.810 1.00 97.50 265 LEU A N 1
ATOM 1971 C CA . LEU A 1 265 ? 12.383 -7.361 -11.065 1.00 97.50 265 LEU A CA 1
ATOM 1972 C C . LEU A 1 265 ? 13.867 -6.994 -11.189 1.00 97.50 265 LEU A C 1
ATOM 1974 O O . LEU A 1 265 ? 14.702 -7.650 -10.575 1.00 97.50 265 LEU A O 1
ATOM 1978 N N . VAL A 1 266 ? 14.184 -5.936 -11.938 1.00 98.06 266 VAL A N 1
ATOM 1979 C CA . VAL A 1 266 ? 15.556 -5.431 -12.108 1.00 98.06 266 VAL A CA 1
ATOM 1980 C C . VAL A 1 266 ? 16.136 -4.958 -10.773 1.00 98.06 266 VAL A C 1
ATOM 1982 O O . VAL A 1 266 ? 17.286 -5.258 -10.467 1.00 98.06 266 VAL A O 1
ATOM 1985 N N . ALA A 1 267 ? 15.340 -4.260 -9.961 1.00 98.06 267 ALA A N 1
ATOM 1986 C CA . ALA A 1 267 ? 15.751 -3.791 -8.641 1.00 98.06 267 ALA A CA 1
ATOM 1987 C C . ALA A 1 267 ? 15.954 -4.941 -7.643 1.00 98.06 267 ALA A C 1
ATOM 1989 O O . ALA A 1 267 ? 16.854 -4.861 -6.814 1.00 98.06 267 ALA A O 1
ATOM 1990 N N . SER A 1 268 ? 15.162 -6.013 -7.741 1.00 97.50 268 SER A N 1
ATOM 1991 C CA . SER A 1 268 ? 15.268 -7.192 -6.866 1.00 97.50 268 SER A CA 1
ATOM 1992 C C . SER A 1 268 ? 16.442 -8.115 -7.210 1.00 97.50 268 SER A C 1
ATOM 1994 O O . SER A 1 268 ? 16.776 -8.981 -6.407 1.00 97.50 268 SER A O 1
ATOM 1996 N N . ASP A 1 269 ? 17.039 -7.976 -8.395 1.00 97.25 269 ASP A N 1
ATOM 1997 C CA . ASP A 1 269 ? 18.201 -8.764 -8.807 1.00 97.25 269 ASP A CA 1
ATOM 1998 C C . ASP A 1 269 ? 19.486 -8.200 -8.158 1.00 97.25 269 ASP A C 1
ATOM 2000 O O . ASP A 1 269 ? 19.869 -7.064 -8.477 1.00 97.25 269 ASP A O 1
ATOM 2004 N N . PRO A 1 270 ? 20.164 -8.960 -7.269 1.00 96.69 270 PRO A N 1
ATOM 2005 C CA . PRO A 1 270 ? 21.373 -8.503 -6.583 1.00 96.69 270 PRO A CA 1
ATOM 2006 C C . PRO A 1 270 ? 22.541 -8.242 -7.542 1.00 96.69 270 PRO A C 1
ATOM 2008 O O . PRO A 1 270 ? 23.393 -7.405 -7.250 1.00 96.69 270 PRO A O 1
ATOM 2011 N N . GLU A 1 271 ? 22.553 -8.887 -8.711 1.00 96.44 271 GLU A N 1
ATOM 2012 C CA . GLU A 1 271 ? 23.595 -8.702 -9.725 1.00 96.44 271 GLU A CA 1
ATOM 2013 C C . GLU A 1 271 ? 23.418 -7.390 -10.506 1.00 96.44 271 GLU A C 1
ATOM 2015 O O . GLU A 1 271 ? 24.341 -6.908 -11.169 1.00 96.44 271 GLU A O 1
ATOM 2020 N N . THR A 1 272 ? 22.238 -6.760 -10.442 1.00 97.19 272 THR A N 1
ATOM 2021 C CA . THR A 1 272 ? 22.036 -5.469 -11.104 1.00 97.19 272 THR A CA 1
ATOM 2022 C C . THR A 1 272 ? 22.682 -4.356 -10.298 1.00 97.19 272 THR A C 1
ATOM 2024 O O . THR A 1 272 ? 22.198 -4.020 -9.225 1.00 97.19 272 THR A O 1
ATOM 2027 N N . GLN A 1 273 ? 23.707 -3.698 -10.836 1.00 97.44 273 GLN A N 1
ATOM 2028 C CA . GLN A 1 273 ? 24.362 -2.578 -10.145 1.00 97.44 273 GLN A CA 1
ATOM 2029 C C . GLN A 1 273 ? 23.729 -1.208 -10.433 1.00 97.44 273 GLN A C 1
ATOM 2031 O O . GLN A 1 273 ? 23.862 -0.294 -9.623 1.00 97.44 273 GLN A O 1
ATOM 2036 N N . HIS A 1 274 ? 23.026 -1.045 -11.560 1.00 97.25 274 HIS A N 1
ATOM 2037 C CA . HIS A 1 274 ? 22.488 0.250 -11.984 1.00 97.25 274 HIS A CA 1
ATOM 2038 C C . HIS A 1 274 ? 21.080 0.154 -12.602 1.00 97.25 274 HIS A C 1
ATOM 2040 O O . HIS A 1 274 ? 20.785 -0.797 -13.333 1.00 97.25 274 HIS A O 1
ATOM 2046 N N . PRO A 1 275 ? 20.225 1.182 -12.426 1.00 97.75 275 PRO A N 1
ATOM 2047 C CA . PRO A 1 275 ? 18.855 1.177 -12.946 1.00 97.75 275 PRO A CA 1
ATOM 2048 C C . PRO A 1 275 ? 18.790 1.179 -14.477 1.00 97.75 275 PRO A C 1
ATOM 2050 O O . PRO A 1 275 ? 17.835 0.663 -15.048 1.00 97.75 275 PRO A O 1
ATOM 2053 N N . GLY A 1 276 ? 19.829 1.685 -15.157 1.00 97.38 276 GLY A N 1
ATOM 2054 C CA . GLY A 1 276 ? 19.909 1.686 -16.624 1.00 97.38 276 GLY A CA 1
ATOM 2055 C C . GLY A 1 276 ? 19.867 0.291 -17.254 1.00 97.38 276 GLY A C 1
ATOM 2056 O O . GLY A 1 276 ? 19.607 0.174 -18.445 1.00 97.38 276 GLY A O 1
ATOM 2057 N N . ARG A 1 277 ? 20.055 -0.775 -16.459 1.00 97.00 277 ARG A N 1
ATOM 2058 C CA . ARG A 1 277 ? 19.901 -2.154 -16.928 1.00 97.00 277 ARG A CA 1
ATOM 2059 C C . ARG A 1 277 ? 18.479 -2.417 -17.423 1.00 97.00 277 ARG A C 1
ATOM 2061 O O . ARG A 1 277 ? 18.322 -3.222 -18.323 1.00 97.00 277 ARG A O 1
ATOM 2068 N N . LEU A 1 278 ? 17.477 -1.696 -16.908 1.00 97.62 278 LEU A N 1
ATOM 2069 C CA . LEU A 1 278 ? 16.088 -1.793 -17.356 1.00 97.62 278 LEU A CA 1
ATOM 2070 C C . LEU A 1 278 ? 15.944 -1.640 -18.877 1.00 97.62 278 LEU A C 1
ATOM 2072 O O . LEU A 1 278 ? 15.191 -2.400 -19.474 1.00 97.62 278 LEU A O 1
ATOM 2076 N N . ALA A 1 279 ? 16.674 -0.700 -19.485 1.00 97.00 279 ALA A N 1
ATOM 2077 C CA . ALA A 1 279 ? 16.594 -0.414 -20.916 1.00 97.00 279 ALA A CA 1
ATOM 2078 C C . ALA A 1 279 ? 17.136 -1.550 -21.798 1.00 97.00 279 ALA A C 1
ATOM 2080 O O . ALA A 1 279 ? 16.729 -1.673 -22.945 1.00 97.00 279 ALA A O 1
ATOM 2081 N N . ALA A 1 280 ? 18.019 -2.403 -21.270 1.00 94.50 280 ALA A N 1
ATOM 2082 C CA . ALA A 1 280 ? 18.534 -3.533 -22.028 1.00 94.50 280 ALA A CA 1
ATOM 2083 C C . ALA A 1 280 ? 17.448 -4.600 -22.254 1.00 94.50 280 ALA A C 1
ATOM 2085 O O . ALA A 1 280 ? 16.554 -4.809 -21.423 1.00 94.50 280 ALA A O 1
ATOM 2086 N N . ASP A 1 281 ? 17.564 -5.337 -23.358 1.00 88.31 281 ASP A N 1
ATOM 2087 C CA . ASP A 1 281 ? 16.754 -6.527 -23.594 1.00 88.31 281 ASP A CA 1
ATOM 2088 C C . ASP A 1 281 ? 17.214 -7.659 -22.669 1.00 88.31 281 ASP A C 1
ATOM 2090 O O . ASP A 1 281 ? 18.181 -8.372 -22.933 1.00 88.31 281 ASP A O 1
ATOM 2094 N N . GLY A 1 282 ? 16.527 -7.796 -21.534 1.00 92.44 282 GLY A N 1
ATOM 2095 C CA . GLY A 1 282 ? 16.808 -8.824 -20.539 1.00 92.44 282 GLY A CA 1
ATOM 2096 C C . GLY A 1 282 ? 15.607 -9.695 -20.168 1.00 92.44 282 GLY A C 1
ATOM 2097 O O . GLY A 1 282 ? 14.459 -9.415 -20.533 1.00 92.44 282 GLY A O 1
ATOM 2098 N N . PRO A 1 283 ? 15.844 -10.761 -19.379 1.00 96.12 283 PRO A N 1
ATOM 2099 C CA . PRO A 1 283 ? 14.812 -11.727 -18.999 1.00 96.12 283 PRO A CA 1
ATOM 2100 C C . PRO A 1 283 ? 13.678 -11.108 -18.168 1.00 96.12 283 PRO A C 1
ATOM 2102 O O . PRO A 1 283 ? 12.571 -11.656 -18.139 1.00 96.12 283 PRO A O 1
ATOM 2105 N N . TRP A 1 284 ? 13.914 -9.962 -17.518 1.00 97.00 284 TRP A N 1
ATOM 2106 C CA . TRP A 1 284 ? 12.900 -9.238 -16.747 1.00 97.00 284 TRP A CA 1
ATOM 2107 C C . TRP A 1 284 ? 11.714 -8.790 -17.600 1.00 97.00 284 TRP A C 1
ATOM 2109 O O . TRP A 1 284 ? 10.601 -8.799 -17.084 1.00 97.00 284 TRP A O 1
ATOM 2119 N N . TRP A 1 285 ? 11.886 -8.489 -18.892 1.00 96.88 285 TRP A N 1
ATOM 2120 C CA . TRP A 1 285 ? 10.761 -8.129 -19.764 1.00 96.88 285 TRP A CA 1
ATOM 2121 C C . TRP A 1 285 ? 9.821 -9.312 -20.005 1.00 96.88 285 TRP A C 1
ATOM 2123 O O . TRP A 1 285 ? 8.604 -9.186 -19.864 1.00 96.88 285 TRP A O 1
ATOM 2133 N N . HIS A 1 286 ? 10.369 -10.497 -20.281 1.00 95.94 286 HIS A N 1
ATOM 2134 C CA . HIS A 1 286 ? 9.574 -11.718 -20.440 1.00 95.94 286 HIS A CA 1
ATOM 2135 C C . HIS A 1 286 ? 8.917 -12.156 -19.127 1.00 95.94 286 HIS A C 1
ATOM 2137 O O . HIS A 1 286 ? 7.782 -12.638 -19.112 1.00 95.94 286 HIS A O 1
ATOM 2143 N N . LEU A 1 287 ? 9.618 -12.000 -18.003 1.00 95.88 287 LEU A N 1
ATOM 2144 C CA . LEU A 1 287 ? 9.067 -12.261 -16.673 1.00 95.88 287 LEU A CA 1
ATOM 2145 C C . LEU A 1 287 ? 7.949 -11.274 -16.321 1.00 95.88 287 LEU A C 1
ATOM 2147 O O . LEU A 1 287 ? 6.906 -11.701 -15.827 1.00 95.88 287 LEU A O 1
ATOM 2151 N N . ALA A 1 288 ? 8.127 -9.990 -16.628 1.00 96.56 288 ALA A N 1
ATOM 2152 C CA . ALA A 1 288 ? 7.113 -8.965 -16.430 1.00 96.56 288 ALA A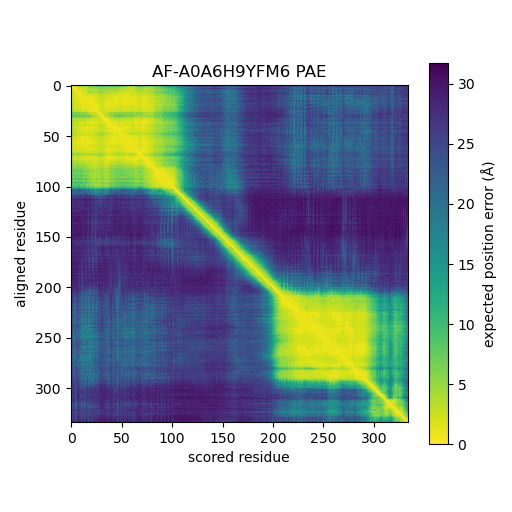 CA 1
ATOM 2153 C C . ALA A 1 288 ? 5.872 -9.243 -17.278 1.00 96.56 288 ALA A C 1
ATOM 2155 O O . ALA A 1 288 ? 4.769 -9.244 -16.742 1.00 96.56 288 ALA A O 1
ATOM 2156 N N . ALA A 1 289 ? 6.038 -9.600 -18.554 1.00 95.81 289 ALA A N 1
ATOM 2157 C CA . ALA A 1 289 ? 4.920 -9.941 -19.432 1.00 95.81 289 ALA A CA 1
ATOM 2158 C C . ALA A 1 289 ? 4.142 -11.164 -18.919 1.00 95.81 289 ALA A C 1
ATOM 2160 O O . ALA A 1 289 ? 2.913 -11.179 -18.949 1.00 95.81 289 ALA A O 1
ATOM 2161 N N . ARG A 1 290 ? 4.840 -12.178 -18.387 1.00 94.06 290 ARG A N 1
ATOM 2162 C CA . ARG A 1 290 ? 4.197 -13.340 -17.750 1.00 94.06 290 ARG A CA 1
ATOM 2163 C C . ARG A 1 290 ? 3.406 -12.967 -16.498 1.00 94.06 290 ARG A C 1
ATOM 2165 O O . ARG A 1 290 ? 2.352 -13.548 -16.279 1.00 94.06 290 ARG A O 1
ATOM 2172 N N . ARG A 1 291 ? 3.899 -12.017 -15.699 1.00 94.00 291 ARG A N 1
ATOM 2173 C CA . ARG A 1 291 ? 3.211 -11.519 -14.495 1.00 94.00 291 ARG A CA 1
ATOM 2174 C C . ARG A 1 291 ? 2.052 -10.576 -14.814 1.00 94.00 291 ARG A C 1
ATOM 2176 O O . ARG A 1 291 ? 1.084 -10.560 -14.067 1.00 94.00 291 ARG A O 1
ATOM 2183 N N . GLN A 1 292 ? 2.161 -9.794 -15.888 1.00 93.12 292 GLN A N 1
ATOM 2184 C CA . GLN A 1 292 ? 1.123 -8.854 -16.309 1.00 93.12 292 GLN A CA 1
ATOM 2185 C C . GLN A 1 292 ? -0.072 -9.574 -16.925 1.00 93.12 292 GLN A C 1
ATOM 2187 O O . GLN A 1 292 ? -1.194 -9.089 -16.799 1.00 93.12 292 GLN A O 1
ATOM 2192 N N . ARG A 1 293 ? 0.155 -10.713 -17.600 1.00 87.06 293 ARG A N 1
ATOM 2193 C CA . ARG A 1 293 ? -0.946 -11.512 -18.138 1.00 87.06 293 ARG A CA 1
ATOM 2194 C C . ARG A 1 293 ? -1.925 -11.780 -16.998 1.00 87.06 293 ARG A C 1
ATOM 2196 O O . ARG A 1 293 ? -1.518 -12.429 -16.028 1.00 87.06 293 ARG A O 1
ATOM 2203 N N . PRO A 1 294 ? -3.180 -11.295 -17.095 1.00 76.44 294 PRO A N 1
ATOM 2204 C CA . PRO A 1 294 ? -4.188 -11.689 -16.134 1.00 76.44 294 PRO A CA 1
ATOM 2205 C C . PRO A 1 294 ? -4.159 -13.207 -16.122 1.00 76.44 294 PRO A C 1
ATOM 2207 O O . PRO A 1 294 ? -4.156 -13.829 -17.191 1.00 76.44 294 PRO A O 1
ATOM 2210 N N . SER A 1 295 ? -4.021 -13.795 -14.928 1.00 69.94 295 SER A N 1
ATOM 2211 C CA . SER A 1 295 ? -4.158 -15.242 -14.800 1.00 69.94 295 SER A CA 1
ATOM 2212 C C . SER A 1 295 ? -5.443 -15.573 -15.545 1.00 69.94 295 SER A C 1
ATOM 2214 O O . SER A 1 295 ? -6.457 -14.947 -15.212 1.00 69.94 295 SER A O 1
ATOM 2216 N N . PRO A 1 296 ? -5.394 -16.409 -16.605 1.00 70.12 296 PRO A N 1
ATOM 2217 C CA . PRO A 1 296 ? -6.582 -16.686 -17.394 1.00 70.12 296 PRO A CA 1
ATOM 2218 C C . PRO A 1 296 ? -7.666 -17.027 -16.392 1.00 70.12 296 PRO A C 1
ATOM 2220 O O . PRO A 1 296 ? -7.384 -17.814 -15.478 1.00 70.12 296 PRO A O 1
ATOM 2223 N N . ALA A 1 297 ? -8.810 -16.332 -16.488 1.00 60.88 297 ALA A N 1
ATOM 2224 C CA . ALA A 1 297 ? -9.923 -16.506 -15.565 1.00 60.88 297 ALA A CA 1
ATOM 2225 C C . ALA A 1 297 ? -10.048 -18.003 -15.355 1.00 60.88 297 ALA A C 1
ATOM 2227 O O . ALA A 1 297 ? -10.187 -18.739 -16.336 1.00 60.88 297 ALA A O 1
ATOM 2228 N N . ARG A 1 298 ? -9.763 -18.444 -14.120 1.00 58.72 298 ARG A N 1
ATOM 2229 C CA . ARG A 1 298 ? -9.559 -19.863 -13.848 1.00 58.72 298 ARG A CA 1
ATOM 2230 C C . ARG A 1 298 ? -10.825 -20.528 -14.375 1.00 58.72 298 ARG A C 1
ATOM 2232 O O . ARG A 1 298 ? -11.889 -20.154 -13.882 1.00 58.72 298 ARG A O 1
ATOM 2239 N N . PRO A 1 299 ? -10.742 -21.391 -15.404 1.00 60.75 299 PRO A N 1
ATOM 2240 C CA . PRO A 1 299 ? -11.955 -21.936 -15.977 1.00 60.75 299 PRO A CA 1
ATOM 2241 C C . PRO A 1 299 ? -12.703 -22.609 -14.829 1.00 60.75 299 PRO A C 1
ATOM 2243 O O . PRO A 1 299 ? -12.077 -23.243 -13.972 1.00 60.75 299 PRO A O 1
ATOM 2246 N N . GLU A 1 300 ? -14.022 -22.424 -14.768 1.00 60.62 300 GLU A N 1
ATOM 2247 C CA . GLU A 1 300 ? -14.858 -23.058 -13.734 1.00 60.62 300 GLU A CA 1
ATOM 2248 C C . GLU A 1 300 ? -14.683 -24.588 -13.718 1.00 60.62 300 GLU A C 1
ATOM 2250 O O . GLU A 1 300 ? -14.998 -25.267 -12.742 1.00 60.62 300 GLU A O 1
ATOM 2255 N N . TRP A 1 301 ? -14.125 -25.120 -14.805 1.00 66.44 301 TRP A N 1
ATOM 2256 C CA . TRP A 1 301 ? -13.905 -26.519 -15.086 1.00 66.44 301 TRP A CA 1
ATOM 2257 C C . TRP A 1 301 ? -12.429 -26.783 -15.435 1.00 66.44 301 TRP A C 1
ATOM 2259 O O . TRP A 1 301 ? -11.740 -25.964 -16.040 1.00 66.44 301 TRP A O 1
ATOM 2269 N N . CYS A 1 302 ? -11.912 -27.945 -15.035 1.00 64.81 302 CYS A N 1
ATOM 2270 C CA . CYS A 1 302 ? -10.488 -28.282 -15.154 1.00 64.81 302 CYS A CA 1
ATOM 2271 C C . CYS A 1 302 ? -10.045 -28.775 -16.544 1.00 64.81 302 CYS A C 1
ATOM 2273 O O . CYS A 1 302 ? -8.876 -29.117 -16.708 1.00 64.81 302 CYS A O 1
ATOM 2275 N N . GLY A 1 303 ? -10.929 -28.831 -17.542 1.00 58.78 303 GLY A N 1
ATOM 2276 C CA . GLY A 1 303 ? -10.548 -29.240 -18.899 1.00 58.78 303 GLY A CA 1
ATOM 2277 C C . GLY A 1 303 ? -10.557 -30.748 -19.164 1.00 58.78 303 GLY A C 1
ATOM 2278 O O . GLY A 1 303 ? -10.863 -31.161 -20.274 1.00 58.78 303 GLY A O 1
ATOM 2279 N N . ALA A 1 304 ? -10.205 -31.567 -18.169 1.00 58.97 304 ALA A N 1
ATOM 2280 C CA . ALA A 1 304 ? -9.850 -32.979 -18.378 1.00 58.97 304 ALA A CA 1
ATOM 2281 C C . ALA A 1 304 ? -10.947 -33.992 -18.008 1.00 58.97 304 ALA A C 1
ATOM 2283 O O . ALA A 1 304 ? -10.806 -35.181 -18.272 1.00 58.97 304 ALA A O 1
ATOM 2284 N N . CYS A 1 305 ? -12.013 -33.538 -17.358 1.00 62.41 305 CYS A N 1
ATOM 2285 C CA . CYS A 1 305 ? -13.009 -34.398 -16.737 1.00 62.41 305 CYS A CA 1
ATOM 2286 C C . CYS A 1 305 ? -14.375 -34.038 -17.360 1.00 62.41 305 CYS A C 1
ATOM 2288 O O . CYS A 1 305 ? -14.920 -32.980 -17.061 1.00 62.41 305 CYS A O 1
ATOM 2290 N N . GLU A 1 306 ? -14.875 -34.870 -18.287 1.00 59.75 306 GLU A N 1
ATOM 2291 C CA . GLU A 1 306 ? -16.096 -34.618 -19.090 1.00 59.75 306 GLU A CA 1
ATOM 2292 C C . GLU A 1 306 ? -17.407 -34.688 -18.282 1.00 59.75 306 GLU A C 1
ATOM 2294 O O . GLU A 1 306 ? -18.467 -34.330 -18.789 1.00 59.75 306 GLU A O 1
ATOM 2299 N N . SER A 1 307 ? -17.375 -35.136 -17.023 1.00 61.19 307 SER A N 1
ATOM 2300 C CA . SER A 1 307 ? -18.588 -35.261 -16.211 1.00 61.19 307 SER A CA 1
ATOM 2301 C C . SER A 1 307 ? -18.924 -33.966 -15.465 1.00 61.19 307 SER A C 1
ATOM 2303 O O . SER A 1 307 ? -18.127 -33.471 -14.660 1.00 61.19 307 SER A O 1
ATOM 2305 N N . ASP A 1 308 ? -20.160 -33.498 -15.636 1.00 58.00 308 ASP A N 1
ATOM 2306 C CA . ASP A 1 308 ? -20.735 -32.303 -14.995 1.00 58.00 308 ASP A CA 1
ATOM 2307 C C . ASP A 1 308 ? -20.742 -32.370 -13.445 1.00 58.00 308 ASP A C 1
ATOM 2309 O O . ASP A 1 308 ? -20.877 -31.355 -12.764 1.00 58.00 308 ASP A O 1
ATOM 2313 N N . SER A 1 309 ? -20.524 -33.559 -12.868 1.00 53.94 309 SER A N 1
ATOM 2314 C CA . SER A 1 309 ? -20.450 -33.822 -11.423 1.00 53.94 309 SER A CA 1
ATOM 2315 C C . SER A 1 309 ? -19.125 -33.429 -10.750 1.00 53.94 309 SER A C 1
ATOM 2317 O O . SER A 1 309 ? -19.001 -33.579 -9.538 1.00 53.94 309 SER A O 1
ATOM 2319 N N . HIS A 1 310 ? -18.126 -32.932 -11.492 1.00 54.91 310 HIS A N 1
ATOM 2320 C CA . HIS A 1 310 ? -16.791 -32.601 -10.956 1.00 54.91 310 HIS A CA 1
ATOM 2321 C C . HIS A 1 310 ? -16.459 -31.101 -11.036 1.00 54.91 310 HIS A C 1
ATOM 2323 O O . HIS A 1 310 ? -15.288 -30.708 -11.114 1.00 54.91 310 HIS A O 1
ATOM 2329 N N . ARG A 1 311 ? -17.489 -30.247 -10.975 1.00 57.50 311 ARG A N 1
ATOM 2330 C CA . ARG A 1 311 ? -17.323 -28.829 -10.636 1.00 57.50 311 ARG A CA 1
ATOM 2331 C C . ARG A 1 311 ? -16.715 -28.745 -9.235 1.00 57.50 311 ARG A C 1
ATOM 2333 O O . ARG A 1 311 ? -17.083 -29.523 -8.364 1.00 57.50 311 ARG A O 1
ATOM 2340 N N . MET A 1 312 ? -15.738 -27.851 -9.071 1.00 59.97 312 MET A N 1
ATOM 2341 C CA . MET A 1 312 ? -15.454 -27.124 -7.825 1.00 59.97 312 MET A CA 1
ATOM 2342 C C . MET A 1 312 ? -16.132 -27.739 -6.579 1.00 59.97 312 MET A C 1
ATOM 2344 O O . MET A 1 312 ? -17.276 -27.418 -6.275 1.00 59.97 312 MET A O 1
ATOM 2348 N N . VAL A 1 313 ? -15.455 -28.677 -5.904 1.00 64.19 313 VAL A N 1
ATOM 2349 C CA . VAL A 1 313 ? -16.049 -29.410 -4.774 1.00 64.19 313 VAL A CA 1
ATOM 2350 C C . VAL A 1 313 ? -15.956 -28.521 -3.543 1.00 64.19 313 VAL A C 1
ATOM 2352 O O . VAL A 1 313 ? -14.856 -28.093 -3.175 1.00 64.19 313 VAL A O 1
ATOM 2355 N N . GLU A 1 314 ? -17.092 -28.243 -2.910 1.00 65.06 314 GLU A N 1
ATOM 2356 C CA . GLU A 1 314 ? -17.103 -27.725 -1.547 1.00 65.06 314 GLU A CA 1
ATOM 2357 C C . GLU A 1 314 ? -16.555 -28.809 -0.627 1.00 65.06 314 GLU A C 1
ATOM 2359 O O . GLU A 1 314 ? -17.145 -29.872 -0.431 1.00 65.06 314 GLU A O 1
ATOM 2364 N N . VAL A 1 315 ? -15.360 -28.565 -0.105 1.00 73.25 315 VAL A N 1
ATOM 2365 C CA . VAL A 1 315 ? -14.788 -29.416 0.931 1.00 73.25 315 VAL A CA 1
ATOM 2366 C C . VAL A 1 315 ? -15.517 -29.086 2.237 1.00 73.25 315 VAL A C 1
ATOM 2368 O O . VAL A 1 315 ? -16.055 -27.993 2.393 1.00 73.25 315 VAL A O 1
ATOM 2371 N N . ALA A 1 316 ? -15.538 -30.011 3.199 1.00 72.19 316 ALA A N 1
ATOM 2372 C CA . ALA A 1 316 ? -16.220 -29.823 4.486 1.00 72.19 316 ALA A CA 1
ATOM 2373 C C . ALA A 1 316 ? -15.784 -28.556 5.268 1.00 72.19 316 ALA A C 1
ATOM 2375 O O . ALA A 1 316 ? -16.450 -28.164 6.219 1.00 72.19 316 ALA A O 1
ATOM 2376 N N . ASP A 1 317 ? -14.681 -27.910 4.867 1.00 75.06 317 ASP A N 1
ATOM 2377 C CA . ASP A 1 317 ? -14.205 -26.620 5.381 1.00 75.06 317 ASP A CA 1
ATOM 2378 C C . ASP A 1 317 ? -14.905 -25.395 4.741 1.00 75.06 317 ASP A C 1
ATOM 2380 O O . ASP A 1 317 ? -14.512 -24.259 5.013 1.00 75.06 317 ASP A O 1
ATOM 2384 N N . GLY A 1 318 ? -15.905 -25.606 3.877 1.00 75.38 318 GLY A N 1
ATOM 2385 C CA . GLY A 1 318 ? -16.616 -24.566 3.127 1.00 75.38 318 GLY A CA 1
ATOM 2386 C C . GLY A 1 318 ? -15.779 -23.923 2.017 1.00 75.38 318 GLY A C 1
ATOM 2387 O O . GLY A 1 318 ? -16.208 -22.952 1.396 1.00 75.38 318 GLY A O 1
ATOM 2388 N N . ARG A 1 319 ? -14.562 -24.421 1.758 1.00 74.00 319 ARG A N 1
ATOM 2389 C CA . ARG A 1 319 ? -13.713 -23.910 0.682 1.00 74.00 319 ARG A CA 1
ATOM 2390 C C . ARG A 1 319 ? -13.960 -24.703 -0.578 1.00 74.00 319 ARG A C 1
ATOM 2392 O O . ARG A 1 319 ? -13.941 -25.933 -0.597 1.00 74.00 319 ARG A O 1
ATOM 2399 N N . VAL A 1 320 ? -14.063 -23.966 -1.668 1.00 70.75 320 VAL A N 1
ATOM 2400 C CA . VAL A 1 320 ? -14.185 -24.560 -2.984 1.00 70.75 320 VAL A CA 1
ATOM 2401 C C . VAL A 1 320 ? -12.801 -24.986 -3.475 1.00 70.75 320 VAL A C 1
ATOM 2403 O O . VAL A 1 320 ? -11.896 -24.156 -3.627 1.00 70.75 320 VAL A O 1
ATOM 2406 N N . ARG A 1 321 ? -12.596 -26.291 -3.690 1.00 71.38 321 ARG A N 1
ATOM 2407 C CA . ARG A 1 321 ? -11.318 -26.842 -4.172 1.00 71.38 321 ARG A CA 1
ATOM 2408 C C . ARG A 1 321 ? -11.454 -27.500 -5.538 1.00 71.38 321 ARG A C 1
ATOM 2410 O O . ARG A 1 321 ? -12.534 -27.863 -5.996 1.00 71.38 321 ARG A O 1
ATOM 2417 N N . ARG A 1 322 ? -10.307 -27.634 -6.215 1.00 68.44 322 ARG A N 1
ATOM 2418 C CA . ARG A 1 322 ? -10.214 -28.378 -7.475 1.00 68.44 322 ARG A CA 1
ATOM 2419 C C . ARG A 1 322 ? -10.561 -29.842 -7.225 1.00 68.44 322 ARG A C 1
ATOM 2421 O O . ARG A 1 322 ? -10.262 -30.364 -6.153 1.00 68.44 322 ARG A O 1
ATOM 2428 N N . CYS A 1 323 ? -11.144 -30.488 -8.232 1.00 69.00 323 CYS A N 1
ATOM 2429 C CA . CYS A 1 323 ? -11.407 -31.917 -8.186 1.00 69.00 323 CYS A CA 1
ATOM 2430 C C . CYS A 1 323 ? -10.105 -32.670 -7.833 1.00 69.00 323 CYS A C 1
ATOM 2432 O O . CYS A 1 323 ? -9.128 -32.552 -8.581 1.00 69.00 323 CYS A O 1
ATOM 2434 N N . PRO A 1 324 ? -10.074 -33.439 -6.731 1.00 71.19 324 PRO A N 1
ATOM 2435 C CA . PRO A 1 324 ? -8.870 -34.144 -6.292 1.00 71.19 324 PRO A CA 1
ATOM 2436 C C . PRO A 1 324 ? -8.434 -35.245 -7.269 1.00 71.19 324 PRO A C 1
ATOM 2438 O O . PRO A 1 324 ? -7.301 -35.699 -7.201 1.00 71.19 324 PRO A O 1
ATOM 2441 N N . VAL A 1 325 ? -9.307 -35.655 -8.196 1.00 69.38 325 VAL A N 1
ATOM 2442 C CA . VAL A 1 325 ? -8.985 -36.632 -9.247 1.00 69.38 325 VAL A CA 1
ATOM 2443 C C . VAL A 1 325 ? -8.115 -35.998 -10.334 1.00 69.38 325 VAL A C 1
ATOM 2445 O O . VAL A 1 325 ? -7.087 -36.550 -10.705 1.00 69.38 325 VAL A O 1
ATOM 2448 N N . CYS A 1 326 ? -8.507 -34.819 -10.827 1.00 66.62 326 CYS A N 1
ATOM 2449 C CA . CYS A 1 326 ? -7.819 -34.138 -11.929 1.00 66.62 326 CYS A CA 1
ATOM 2450 C C . CYS A 1 326 ? -6.624 -33.291 -11.410 1.00 66.62 326 CYS A C 1
ATOM 2452 O O . CYS A 1 326 ? -5.706 -32.961 -12.159 1.00 66.62 326 CYS A O 1
ATOM 2454 N N . HIS A 1 327 ? -6.621 -32.950 -10.115 1.00 68.44 327 HIS A N 1
ATOM 2455 C CA . HIS A 1 327 ? -5.532 -32.266 -9.412 1.00 68.44 327 HIS A CA 1
ATOM 2456 C C . HIS A 1 327 ? -5.314 -32.900 -8.031 1.00 68.44 327 HIS A C 1
ATOM 2458 O O . HIS A 1 327 ? -5.730 -32.307 -7.027 1.00 68.44 327 HIS A O 1
ATOM 2464 N N . PRO A 1 328 ? -4.692 -34.092 -7.958 1.00 69.00 328 PRO A N 1
ATOM 2465 C CA . PRO A 1 328 ? -4.339 -34.682 -6.678 1.00 69.00 328 PRO A CA 1
ATOM 2466 C C . PRO A 1 328 ? -3.472 -33.676 -5.933 1.00 69.00 328 PRO A C 1
ATOM 2468 O O . PRO A 1 328 ? -2.471 -33.186 -6.457 1.00 69.00 328 PRO A O 1
ATOM 2471 N N . LEU A 1 329 ? -3.913 -33.295 -4.734 1.00 64.62 329 LEU A N 1
ATOM 2472 C CA . LEU A 1 329 ? -3.069 -32.526 -3.837 1.00 64.62 329 LEU A CA 1
ATOM 2473 C C . LEU A 1 329 ? -1.834 -33.391 -3.632 1.00 64.62 329 LEU A C 1
ATOM 2475 O O . LEU A 1 329 ? -1.947 -34.467 -3.048 1.00 64.62 329 LEU A O 1
ATOM 2479 N N . GLU A 1 330 ? -0.686 -32.960 -4.152 1.00 56.25 330 GLU A N 1
ATOM 2480 C CA . GLU A 1 330 ? 0.583 -33.521 -3.721 1.00 56.25 330 GLU A CA 1
ATOM 2481 C C . GLU A 1 330 ? 0.610 -33.339 -2.209 1.00 56.25 330 GLU A C 1
ATOM 2483 O O . GLU A 1 330 ? 0.783 -32.231 -1.689 1.00 56.25 330 GLU A O 1
ATOM 2488 N N . VAL A 1 331 ? 0.319 -34.427 -1.501 1.00 48.50 331 VAL A N 1
ATOM 2489 C CA . VAL A 1 331 ? 0.490 -34.506 -0.066 1.00 48.50 331 VAL A CA 1
ATOM 2490 C C . VAL A 1 331 ? 1.986 -34.356 0.111 1.00 48.50 331 VAL A C 1
ATOM 2492 O O . VAL A 1 331 ? 2.741 -35.302 -0.090 1.00 48.50 331 VAL A O 1
ATOM 2495 N N . ARG A 1 332 ? 2.430 -33.134 0.410 1.00 45.09 332 ARG A N 1
ATOM 2496 C CA . ARG A 1 332 ? 3.755 -32.914 0.968 1.00 45.09 332 ARG A CA 1
ATOM 2497 C C . ARG A 1 332 ? 3.746 -33.647 2.300 1.00 45.09 332 ARG A C 1
ATOM 2499 O O . ARG A 1 332 ? 3.247 -33.120 3.290 1.00 45.09 332 ARG A O 1
ATOM 2506 N N . THR A 1 333 ? 4.180 -34.901 2.275 1.00 46.41 333 THR A N 1
ATOM 2507 C CA . THR A 1 333 ? 4.511 -35.666 3.469 1.00 46.41 333 THR A CA 1
ATOM 2508 C C . THR A 1 333 ? 5.528 -34.836 4.236 1.00 46.41 333 THR A C 1
ATOM 2510 O O . THR A 1 333 ? 6.581 -34.505 3.687 1.00 46.41 333 THR A O 1
ATOM 2513 N N . ALA A 1 334 ? 5.115 -34.399 5.424 1.00 46.97 334 ALA A N 1
ATOM 2514 C CA . ALA A 1 334 ? 5.939 -33.651 6.361 1.00 46.97 334 ALA A CA 1
ATOM 2515 C C . ALA A 1 334 ? 7.116 -34.499 6.853 1.00 46.97 334 ALA A C 1
ATOM 2517 O O . ALA A 1 334 ? 6.938 -35.736 6.949 1.00 46.97 334 ALA A O 1
#

Radius of gyration: 33.58 Å; Cα contacts (8 Å, |Δi|>4): 197; chains: 1; bounding box: 86×64×92 Å

Secondary structure (DSSP, 8-state):
-GGGTTSTTHHHHHHHHHHHHHHHHHHTTSTT--TTEE-TTHHHHHHGGGHHHHHHHHHHTTSEEE-TTS-EEETTTTTTSPPHHHHHHHHHHHHHHHHHHHS-PPPTT-----------------------------------------------------------PPPPPPPPPPPPPPPPPPPPPPP-----------------HHHHHHHHHHHHHHHHHHHHHHHHH-TTS-HHHHHHHHTSHHHHTS-HHHHHHHHHHHHH-TT---GGGGGS--HHHHHHHHHHSPPP---SS-SS---GGGSSEE-TTS-EE--TTTS-------